Protein AF-A0A846BD07-F1 (afdb_monomer_lite)

Secondary structure (DSSP, 8-state):
----------SS--HHHHHHHHHHHHHHHSSSPPPEE-TTS-HHHHHHHHHHHHT-GGGTTEEE-EE-TTS--PSPEEES-S-----SS--TT--EEEEEEETTSSGGGGGT-SEEEE-HHHHTTSSSHHHHHHHHHHHHHHHHT-GGGTT-EEEEEE----HHHHHHHHHHHHHHHHHHHHTT--S-EEEEEEEE-HHHHGGGGGG---BTTBSS--GGGEEE---B-

Sequence (229 aa):
MSEQQTSAMPKSWTRRQRALEKEIKKGFESSPSRPTNLTQFDHIAITLALRSFVYDTNYQDKEIPVIFMDDSVPPPFPIGCLPPGELVHSIQGLPLVRLGLMSCRHPELDYLVDLYVTQNRQINQEASMADQEELSSQRMVEMLSDPALDNGGIIELYHTGLEPMVVGCYRGIVHLLKKRIALGMSRSLVFCPMFYNPQKDEKNENNKGFSRLSPGAKFESYVGSEAWF

Foldseek 3Di:
DDPPPPQPAPPDDDPQLVVQLVQQVVQVVDVVRDARECVVGWLVSVLRNLVRFQADLVQQQHFHFHAYPVRDTAPTQTGNLDHDDDQPDDLPPFAEFEEEAEPPLPVLCVLVGPYYLDYPVVLVVDPDLNRSLQSLLVSLLVVCVPPSCQLAHEYEYEYSGSVSNSRSNVSNVSVVSSVCVVVVGGSRHKYWYKYFAVVQVVVVVVPPDCDPSGRDDDSSRIDTDDMDD

Structure (mmCIF, N/CA/C/O backbone):
data_AF-A0A846BD07-F1
#
_entry.id   AF-A0A846BD07-F1
#
loop_
_atom_site.group_PDB
_atom_site.id
_atom_site.type_symbol
_atom_site.label_atom_id
_atom_site.label_alt_id
_atom_site.label_comp_id
_atom_site.label_asym_id
_atom_site.label_entity_id
_atom_site.label_seq_id
_atom_site.pdbx_PDB_ins_code
_atom_site.Cartn_x
_atom_site.Cartn_y
_atom_site.Cartn_z
_atom_site.occupancy
_atom_site.B_iso_or_equiv
_atom_site.auth_seq_id
_atom_site.auth_comp_id
_atom_site.auth_asym_id
_atom_site.auth_atom_id
_atom_site.pdbx_PDB_model_num
ATOM 1 N N . MET A 1 1 ? 16.879 25.459 20.501 1.00 35.12 1 MET A N 1
ATOM 2 C CA . MET A 1 1 ? 15.784 24.521 20.183 1.00 35.12 1 MET A CA 1
ATOM 3 C C . MET A 1 1 ? 16.405 23.411 19.362 1.00 35.12 1 MET A C 1
ATOM 5 O O . MET A 1 1 ? 16.894 23.692 18.281 1.00 35.12 1 MET A O 1
ATOM 9 N N . SER A 1 2 ? 16.558 22.223 19.944 1.00 32.16 2 SER A N 1
ATOM 10 C CA . SER A 1 2 ? 17.182 21.085 19.266 1.00 32.16 2 SER A CA 1
ATOM 11 C C . SER A 1 2 ? 16.107 20.416 18.416 1.00 32.16 2 SER A C 1
ATOM 13 O O . SER A 1 2 ? 15.114 19.942 18.964 1.00 32.16 2 SER A O 1
ATOM 15 N N . GLU A 1 3 ? 16.276 20.442 17.095 1.00 37.03 3 GLU A N 1
ATOM 16 C CA . GLU A 1 3 ? 15.503 19.618 16.168 1.00 37.03 3 GLU A CA 1
ATOM 17 C C . GLU A 1 3 ? 15.808 18.153 16.483 1.00 37.03 3 GLU A C 1
ATOM 19 O O . GLU A 1 3 ? 16.818 17.592 16.058 1.00 37.03 3 GLU A O 1
ATOM 24 N N . GLN A 1 4 ? 14.957 17.531 17.295 1.00 33.19 4 GLN A N 1
ATOM 25 C CA . GLN A 1 4 ? 14.896 16.083 17.344 1.00 33.19 4 GLN A CA 1
ATOM 26 C C . GLN A 1 4 ? 14.339 15.633 15.996 1.00 33.19 4 GLN A C 1
ATOM 28 O O . GLN A 1 4 ? 13.137 15.711 15.760 1.00 33.19 4 GLN A O 1
ATOM 33 N N . GLN A 1 5 ? 15.230 15.193 15.104 1.00 37.28 5 GLN A N 1
ATOM 34 C CA . GLN A 1 5 ? 14.868 14.373 13.954 1.00 37.28 5 GLN A CA 1
ATOM 35 C C . GLN A 1 5 ? 14.113 13.149 14.479 1.00 37.28 5 GLN A C 1
ATOM 37 O O . GLN A 1 5 ? 14.709 12.162 14.916 1.00 37.28 5 GLN A O 1
ATOM 42 N N . THR A 1 6 ? 12.786 13.217 14.458 1.00 38.22 6 THR A N 1
ATOM 43 C CA . THR A 1 6 ? 11.896 12.072 14.619 1.00 38.22 6 THR A CA 1
ATOM 44 C C . THR A 1 6 ? 12.007 11.233 13.356 1.00 38.22 6 THR A C 1
ATOM 46 O O . THR A 1 6 ? 11.171 11.267 12.461 1.00 38.22 6 THR A O 1
ATOM 49 N N . SER A 1 7 ? 13.113 10.500 13.254 1.00 40.75 7 SER A N 1
ATOM 50 C CA . SER A 1 7 ? 13.297 9.503 12.215 1.00 40.75 7 SER A CA 1
ATOM 51 C C . SER A 1 7 ? 12.211 8.442 12.389 1.00 40.75 7 SER A C 1
ATOM 53 O O . SER A 1 7 ? 12.260 7.647 13.327 1.00 40.75 7 SER A O 1
ATOM 55 N N . ALA A 1 8 ? 11.221 8.431 11.492 1.00 52.47 8 ALA A N 1
ATOM 56 C CA . ALA A 1 8 ? 10.148 7.433 11.422 1.00 52.47 8 ALA A CA 1
ATOM 57 C C . ALA A 1 8 ? 10.655 6.058 10.927 1.00 52.47 8 ALA A C 1
ATOM 59 O O . ALA A 1 8 ? 9.904 5.261 10.364 1.00 52.47 8 ALA A O 1
ATOM 60 N N . MET A 1 9 ? 11.958 5.805 11.072 1.00 52.69 9 MET A N 1
ATOM 61 C CA . MET A 1 9 ? 12.641 4.628 10.565 1.00 52.69 9 MET A CA 1
ATOM 62 C C . MET A 1 9 ? 12.582 3.506 11.608 1.00 52.69 9 MET A C 1
ATOM 64 O O . MET A 1 9 ? 12.907 3.743 12.777 1.00 52.69 9 MET A O 1
ATOM 68 N N . PRO A 1 10 ? 12.253 2.266 11.203 1.00 57.84 10 PRO A N 1
ATOM 69 C CA . PRO A 1 10 ? 12.251 1.132 12.112 1.00 57.84 10 PRO A CA 1
ATOM 70 C C . PRO A 1 10 ? 13.583 0.978 12.854 1.00 57.84 10 PRO A C 1
ATOM 72 O O . PRO A 1 10 ? 14.659 1.087 12.261 1.00 57.84 10 PRO A O 1
ATOM 75 N N . LYS A 1 11 ? 13.518 0.633 14.149 1.00 59.59 11 LYS A N 1
ATOM 76 C CA . LYS A 1 11 ? 14.697 0.473 15.031 1.00 59.59 11 LYS A CA 1
ATOM 77 C C . LYS A 1 11 ? 15.733 -0.529 14.502 1.00 59.59 11 LYS A C 1
ATOM 79 O O . LYS A 1 11 ? 16.911 -0.431 14.838 1.00 59.59 11 LYS A O 1
ATOM 84 N N . SER A 1 12 ? 15.318 -1.485 13.670 1.00 75.69 12 SER A N 1
ATOM 85 C CA . SER A 1 12 ? 16.227 -2.401 12.980 1.00 75.69 12 SER A CA 1
ATOM 86 C C . SER A 1 12 ? 15.683 -2.802 11.613 1.00 75.69 12 SER A C 1
ATOM 88 O O . SER A 1 12 ? 14.705 -3.541 11.521 1.00 75.69 12 SER A O 1
ATOM 90 N N . TRP A 1 13 ? 16.355 -2.361 10.553 1.00 81.31 13 TRP A N 1
ATOM 91 C CA . TRP A 1 13 ? 16.073 -2.814 9.194 1.00 81.31 13 TRP A CA 1
ATOM 92 C C . TRP A 1 13 ? 16.727 -4.167 8.910 1.00 81.31 13 TRP A C 1
ATOM 94 O O . TRP A 1 13 ? 17.886 -4.402 9.273 1.00 81.31 13 TRP A O 1
ATOM 104 N N . THR A 1 14 ? 16.019 -5.025 8.183 1.00 86.62 14 THR A N 1
ATOM 105 C CA . THR A 1 14 ? 16.583 -6.243 7.597 1.00 86.62 14 THR A CA 1
ATOM 106 C C . THR A 1 14 ? 17.587 -5.896 6.494 1.00 86.62 14 THR A C 1
ATOM 108 O O . THR A 1 14 ? 17.608 -4.790 5.945 1.00 86.62 14 THR A O 1
ATOM 111 N N . ARG A 1 15 ? 18.431 -6.864 6.111 1.00 89.00 15 ARG A N 1
ATOM 112 C CA . ARG A 1 15 ? 19.393 -6.683 5.010 1.00 89.00 15 ARG A CA 1
ATOM 113 C C . ARG A 1 15 ? 18.706 -6.289 3.696 1.00 89.00 15 ARG A C 1
ATOM 115 O O . ARG A 1 15 ? 19.251 -5.462 2.972 1.00 89.00 15 ARG A O 1
ATOM 122 N N . ARG A 1 16 ? 17.531 -6.862 3.404 1.00 88.75 16 ARG A N 1
ATOM 123 C CA . ARG A 1 16 ? 16.762 -6.572 2.183 1.00 88.75 16 ARG A CA 1
ATOM 124 C C . ARG A 1 16 ? 16.175 -5.169 2.191 1.00 88.75 16 ARG A C 1
ATOM 126 O O . ARG A 1 16 ? 16.340 -4.461 1.208 1.00 88.75 16 ARG A O 1
ATOM 133 N N . GLN A 1 17 ? 15.599 -4.739 3.313 1.00 89.50 17 GLN A N 1
ATOM 134 C CA . GLN A 1 17 ? 15.116 -3.365 3.465 1.00 89.50 17 GLN A CA 1
ATOM 135 C C . GLN A 1 17 ? 16.252 -2.366 3.229 1.00 89.50 17 GLN A C 1
ATOM 137 O O . GLN A 1 17 ? 16.107 -1.459 2.421 1.00 89.50 17 GLN A O 1
ATOM 142 N N . ARG A 1 18 ? 17.427 -2.573 3.848 1.00 91.00 18 ARG A N 1
ATOM 143 C CA . ARG A 1 18 ? 18.583 -1.668 3.663 1.00 91.00 18 ARG A CA 1
ATOM 144 C C . ARG A 1 18 ? 19.089 -1.647 2.225 1.00 91.00 18 ARG A C 1
ATOM 146 O O . ARG A 1 18 ? 19.646 -0.646 1.785 1.00 91.00 18 ARG A O 1
ATOM 153 N N . ALA A 1 19 ? 18.978 -2.765 1.513 1.00 92.62 19 ALA A N 1
ATOM 154 C CA . ALA A 1 19 ? 19.348 -2.829 0.107 1.00 92.62 19 ALA A CA 1
ATOM 155 C C . ALA A 1 19 ? 18.372 -2.013 -0.754 1.00 92.62 19 ALA A C 1
ATOM 157 O O . ALA A 1 19 ? 18.836 -1.221 -1.568 1.00 92.62 19 ALA A O 1
ATOM 158 N N . LEU A 1 20 ? 17.062 -2.122 -0.503 1.00 93.31 20 LEU A N 1
ATOM 159 C CA . LEU A 1 20 ? 16.050 -1.317 -1.189 1.00 93.31 20 LEU A CA 1
ATOM 160 C C . LEU A 1 20 ? 16.194 0.180 -0.878 1.00 93.31 20 LEU A C 1
ATOM 162 O O . LEU A 1 20 ? 16.156 0.998 -1.788 1.00 93.31 20 LEU A O 1
ATOM 166 N N . GLU A 1 21 ? 16.455 0.541 0.381 1.00 92.38 21 GLU A N 1
ATOM 167 C CA . GLU A 1 21 ? 16.742 1.928 0.781 1.00 92.38 21 GLU A CA 1
ATOM 168 C C . GLU A 1 21 ? 17.859 2.545 -0.059 1.00 92.38 21 GLU A C 1
ATOM 170 O O . GLU A 1 21 ? 17.750 3.663 -0.556 1.00 92.38 21 GLU A O 1
ATOM 175 N N . LYS A 1 22 ? 18.958 1.795 -0.199 1.00 92.19 22 LYS A N 1
ATOM 176 C CA . LYS A 1 22 ? 20.136 2.225 -0.944 1.00 92.19 22 LYS A CA 1
ATOM 177 C C . LYS A 1 22 ? 19.837 2.330 -2.428 1.00 92.19 22 LYS A C 1
ATOM 179 O O . LYS A 1 22 ? 20.371 3.231 -3.060 1.00 92.19 22 LYS A O 1
ATOM 184 N N . GLU A 1 23 ? 19.027 1.427 -2.972 1.00 92.50 23 GLU A N 1
ATOM 185 C CA . GLU A 1 23 ? 18.632 1.469 -4.379 1.00 92.50 23 GLU A CA 1
ATOM 186 C C . GLU A 1 23 ? 17.802 2.720 -4.680 1.00 92.50 23 GLU A C 1
ATOM 188 O O . GLU A 1 23 ? 18.150 3.478 -5.584 1.00 92.50 23 GLU A O 1
ATOM 193 N N . ILE A 1 24 ? 16.801 3.011 -3.844 1.00 92.81 24 ILE A N 1
ATOM 194 C CA . ILE A 1 24 ? 15.980 4.225 -3.956 1.00 92.81 24 ILE A CA 1
ATOM 195 C C . ILE A 1 24 ? 16.858 5.479 -3.841 1.00 92.81 24 ILE A C 1
ATOM 197 O O . ILE A 1 24 ? 16.785 6.375 -4.682 1.00 92.81 24 ILE A O 1
ATOM 201 N N . LYS A 1 25 ? 17.743 5.539 -2.836 1.00 91.50 25 LYS A N 1
ATOM 202 C CA . LYS A 1 25 ? 18.666 6.671 -2.636 1.00 91.50 25 LYS A CA 1
ATOM 203 C C . LYS A 1 25 ? 19.584 6.895 -3.836 1.00 91.50 25 LYS A C 1
ATOM 205 O O . LYS A 1 25 ? 19.692 8.021 -4.313 1.00 91.50 25 LYS A O 1
ATOM 210 N N . LYS A 1 26 ? 20.175 5.828 -4.377 1.00 89.25 26 LYS A N 1
ATOM 211 C CA . LYS A 1 26 ? 20.998 5.901 -5.592 1.00 89.25 26 LYS A CA 1
ATOM 212 C C . LYS A 1 26 ? 20.209 6.402 -6.799 1.00 89.25 26 LYS A C 1
ATOM 214 O O . LYS A 1 26 ? 20.756 7.174 -7.579 1.00 89.25 26 LYS A O 1
ATOM 219 N N . GLY A 1 27 ? 18.946 5.992 -6.942 1.00 88.38 27 GLY A N 1
ATOM 220 C CA . GLY A 1 27 ? 18.060 6.470 -8.008 1.00 88.38 27 GLY A CA 1
ATOM 221 C C . GLY A 1 27 ? 17.829 7.986 -7.970 1.00 88.38 27 GLY A C 1
ATOM 222 O O . GLY A 1 27 ? 17.707 8.617 -9.023 1.00 88.38 27 GLY A O 1
ATOM 223 N N . PHE A 1 28 ? 17.842 8.590 -6.777 1.00 86.81 28 PHE A N 1
ATOM 224 C CA . PHE A 1 28 ? 17.791 10.047 -6.604 1.00 86.81 28 PHE A CA 1
ATOM 225 C C . PHE A 1 28 ? 19.135 10.743 -6.826 1.00 86.81 28 PHE A C 1
ATOM 227 O O . PHE A 1 28 ? 19.164 11.873 -7.306 1.00 86.81 28 PHE A O 1
ATOM 234 N N . GLU A 1 29 ? 20.241 10.099 -6.457 1.00 86.56 29 GLU A N 1
ATOM 235 C CA . GLU A 1 29 ? 21.592 10.654 -6.610 1.00 86.56 29 GLU A CA 1
ATOM 236 C C . GLU A 1 29 ? 22.106 10.577 -8.061 1.00 86.56 29 GLU A C 1
ATOM 238 O O . GLU A 1 29 ? 23.008 11.323 -8.443 1.00 86.56 29 GLU A O 1
ATOM 243 N N . SER A 1 30 ? 21.541 9.693 -8.888 1.00 85.56 30 SER A N 1
ATOM 244 C CA . SER A 1 30 ? 21.876 9.579 -10.311 1.00 85.56 30 SER A CA 1
ATOM 245 C C . SER A 1 30 ? 21.315 10.732 -11.154 1.00 85.56 30 SER A C 1
ATOM 247 O O . SER A 1 30 ? 20.186 11.171 -10.945 1.00 85.56 30 SER A O 1
ATOM 249 N N . SER A 1 31 ? 22.084 11.170 -12.158 1.00 80.19 31 SER A N 1
ATOM 250 C CA . SER A 1 31 ? 21.645 12.122 -13.187 1.00 80.19 31 SER A CA 1
ATOM 251 C C . SER A 1 31 ? 21.818 11.496 -14.582 1.00 80.19 31 SER A C 1
ATOM 253 O O . SER A 1 31 ? 22.963 11.273 -14.990 1.00 80.19 31 SER A O 1
ATOM 255 N N . PRO A 1 32 ? 20.728 11.173 -15.311 1.00 82.88 32 PRO A N 1
ATOM 256 C CA . PRO A 1 32 ? 19.321 11.347 -14.929 1.00 82.88 32 PRO A CA 1
ATOM 257 C C . PRO A 1 32 ? 18.885 10.390 -13.807 1.00 82.88 32 PRO A C 1
ATOM 259 O O 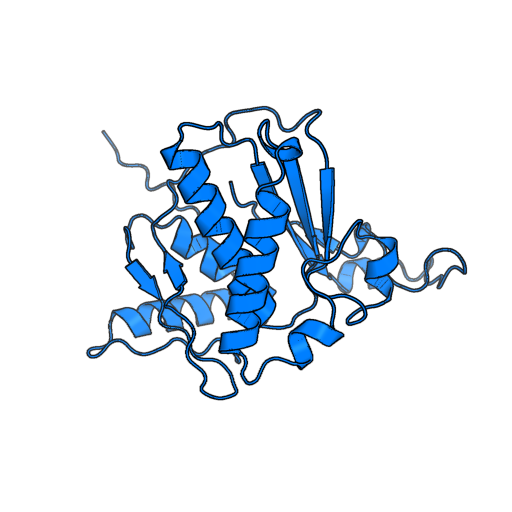. PRO A 1 32 ? 19.535 9.370 -13.569 1.00 82.88 32 PRO A O 1
ATOM 262 N N . SER A 1 33 ? 17.774 10.717 -13.136 1.00 84.56 33 SER A N 1
ATOM 263 C CA . SER A 1 33 ? 17.191 9.843 -12.112 1.00 84.56 33 SER A CA 1
ATOM 264 C C . SER A 1 33 ? 16.828 8.489 -12.716 1.00 84.56 33 SER A C 1
ATOM 266 O O . SER A 1 33 ? 16.241 8.413 -13.799 1.00 84.56 33 SER A O 1
ATOM 268 N N . ARG A 1 34 ? 17.205 7.416 -12.019 1.00 89.50 34 ARG A N 1
ATOM 269 C CA . ARG A 1 34 ? 16.988 6.045 -12.473 1.00 89.50 34 ARG A CA 1
ATOM 270 C C . ARG A 1 34 ? 15.768 5.431 -11.774 1.00 89.50 34 ARG A C 1
ATOM 272 O O . ARG A 1 34 ? 15.685 5.525 -10.549 1.00 89.50 34 ARG A O 1
ATOM 279 N N . PRO A 1 35 ? 14.875 4.742 -12.511 1.00 90.88 35 PRO A N 1
ATOM 280 C CA . PRO A 1 35 ? 13.798 3.964 -11.913 1.00 90.88 35 PRO A CA 1
ATOM 281 C C . PRO A 1 35 ? 14.319 2.908 -10.939 1.00 90.88 35 PRO A C 1
ATOM 283 O O . PRO A 1 35 ? 15.286 2.197 -11.226 1.00 90.88 35 PRO A O 1
ATOM 286 N N . THR A 1 36 ? 13.647 2.791 -9.800 1.00 91.25 36 THR A N 1
ATOM 287 C CA . THR A 1 36 ? 13.884 1.740 -8.815 1.00 91.25 36 THR A CA 1
ATOM 288 C C . THR A 1 36 ? 13.192 0.472 -9.290 1.00 91.25 36 THR A C 1
ATOM 290 O O . THR A 1 36 ? 11.968 0.437 -9.422 1.00 91.25 36 THR A O 1
ATOM 293 N N . ASN A 1 37 ? 13.972 -0.579 -9.528 1.00 90.50 37 ASN A N 1
ATOM 294 C CA . ASN A 1 37 ? 13.430 -1.897 -9.831 1.00 90.50 37 ASN A CA 1
ATOM 295 C C . ASN A 1 37 ? 13.084 -2.616 -8.518 1.00 90.50 37 ASN A C 1
ATOM 297 O O . ASN A 1 37 ? 13.971 -2.938 -7.723 1.00 90.50 37 ASN A O 1
ATOM 301 N N . LEU A 1 38 ? 11.792 -2.851 -8.289 1.00 87.88 38 LEU A N 1
ATOM 302 C CA . LEU A 1 38 ? 11.285 -3.438 -7.048 1.00 87.88 38 LEU A CA 1
ATOM 303 C C . LEU A 1 38 ? 11.257 -4.981 -7.066 1.00 87.88 38 LEU A C 1
ATOM 305 O O . LEU A 1 38 ? 11.192 -5.593 -6.000 1.00 87.88 38 LEU A O 1
ATOM 309 N N . THR A 1 39 ? 11.447 -5.615 -8.227 1.00 85.56 39 THR A N 1
ATOM 310 C CA . THR A 1 39 ? 11.315 -7.075 -8.429 1.00 85.56 39 THR A CA 1
ATOM 311 C C . THR A 1 39 ? 12.260 -7.939 -7.595 1.00 85.56 39 THR A C 1
ATOM 313 O O . THR A 1 39 ? 12.010 -9.122 -7.363 1.00 85.56 39 THR A O 1
ATOM 316 N N . GLN A 1 40 ? 13.373 -7.364 -7.138 1.00 86.62 40 GLN A N 1
ATOM 317 C CA . GLN A 1 40 ? 14.388 -8.067 -6.348 1.00 86.62 40 GLN A CA 1
ATOM 318 C C . GLN A 1 40 ? 14.051 -8.117 -4.852 1.00 86.62 40 GLN A C 1
ATOM 320 O O . GLN A 1 40 ? 14.773 -8.742 -4.066 1.00 86.62 40 GLN A O 1
ATOM 325 N N . PHE A 1 41 ? 12.976 -7.446 -4.442 1.00 91.06 41 PHE A N 1
ATOM 326 C CA . PHE A 1 41 ? 12.602 -7.264 -3.051 1.00 91.06 41 PHE A CA 1
ATOM 327 C C . PHE A 1 41 ? 11.260 -7.932 -2.771 1.00 91.06 41 PHE A C 1
ATOM 329 O O . PHE A 1 41 ? 10.332 -7.895 -3.569 1.00 91.06 41 PHE A O 1
ATOM 336 N N . ASP A 1 42 ? 11.153 -8.568 -1.608 1.00 90.38 42 ASP A N 1
ATOM 337 C CA . ASP A 1 42 ? 9.868 -9.089 -1.160 1.00 90.38 42 ASP A CA 1
ATOM 338 C C . ASP A 1 42 ? 8.925 -7.948 -0.743 1.00 90.38 42 ASP A C 1
ATOM 340 O O . ASP A 1 42 ? 9.343 -6.843 -0.391 1.00 90.38 42 ASP A O 1
ATOM 344 N N . HIS A 1 43 ? 7.625 -8.238 -0.752 1.00 89.25 43 HIS A N 1
ATOM 345 C CA . HIS A 1 43 ? 6.571 -7.284 -0.408 1.00 89.25 43 HIS A CA 1
ATOM 346 C C . HIS A 1 43 ? 6.722 -6.675 0.996 1.00 89.25 43 HIS A C 1
ATOM 348 O O . HIS A 1 43 ? 6.304 -5.536 1.209 1.00 89.25 43 HIS A O 1
ATOM 354 N N . ILE A 1 44 ? 7.350 -7.386 1.941 1.00 91.25 44 ILE A N 1
ATOM 355 C CA . ILE A 1 44 ? 7.635 -6.875 3.289 1.00 91.25 44 ILE A CA 1
ATOM 356 C C . ILE A 1 44 ? 8.671 -5.751 3.203 1.00 91.25 44 ILE A C 1
ATOM 358 O O . ILE A 1 44 ? 8.476 -4.671 3.764 1.00 91.25 44 ILE A O 1
ATOM 362 N N . ALA A 1 45 ? 9.774 -5.990 2.488 1.00 92.44 45 ALA A N 1
ATOM 363 C CA . ALA A 1 45 ? 10.812 -4.994 2.270 1.00 92.44 45 ALA A CA 1
ATOM 364 C C . ALA A 1 45 ? 10.276 -3.773 1.511 1.00 92.44 45 ALA A C 1
ATOM 366 O O . ALA A 1 45 ? 10.547 -2.651 1.938 1.00 92.44 45 ALA A O 1
ATOM 367 N N . ILE A 1 46 ? 9.481 -3.992 0.457 1.00 93.94 46 ILE A N 1
ATOM 368 C CA . ILE A 1 46 ? 8.846 -2.923 -0.327 1.00 93.94 46 ILE A CA 1
ATOM 369 C C . ILE A 1 46 ? 7.960 -2.060 0.569 1.00 93.94 46 ILE A C 1
ATOM 371 O O . ILE A 1 46 ? 8.186 -0.859 0.682 1.00 93.94 46 ILE A O 1
ATOM 375 N N . THR A 1 47 ? 7.005 -2.672 1.270 1.00 94.31 47 THR A N 1
ATOM 376 C CA . THR A 1 47 ? 6.046 -1.961 2.127 1.00 94.31 47 THR A CA 1
ATOM 377 C C . THR A 1 47 ? 6.739 -1.081 3.160 1.00 94.31 47 THR A C 1
ATOM 379 O O . THR A 1 47 ? 6.392 0.087 3.330 1.00 94.31 47 THR A O 1
ATOM 382 N N . LEU A 1 48 ? 7.731 -1.638 3.857 1.00 93.00 48 LEU A N 1
ATOM 383 C CA . LEU A 1 48 ? 8.398 -0.938 4.948 1.00 93.00 48 LEU A CA 1
ATOM 384 C C . LEU A 1 48 ? 9.328 0.165 4.443 1.00 93.00 48 LEU A C 1
ATOM 386 O O . LEU A 1 48 ? 9.365 1.234 5.047 1.00 93.00 48 LEU A O 1
ATOM 390 N N . ALA A 1 49 ? 10.011 -0.048 3.315 1.00 93.94 49 ALA A N 1
ATOM 391 C CA . ALA A 1 49 ? 10.807 1.002 2.693 1.00 93.94 49 ALA A CA 1
ATOM 392 C C . ALA A 1 49 ? 9.921 2.158 2.207 1.00 93.94 49 ALA A C 1
ATOM 394 O O . ALA A 1 49 ? 10.184 3.305 2.565 1.00 93.94 49 ALA A O 1
ATOM 395 N N . LEU A 1 50 ? 8.846 1.866 1.458 1.00 94.94 50 LEU A N 1
ATOM 396 C CA . LEU A 1 50 ? 7.917 2.889 0.965 1.00 94.94 50 LEU A CA 1
ATOM 397 C C . LEU A 1 50 ? 7.342 3.714 2.115 1.00 94.94 50 LEU A C 1
ATOM 399 O O . LEU A 1 50 ? 7.348 4.941 2.041 1.00 94.94 50 LEU A O 1
ATOM 403 N N . ARG A 1 51 ? 6.933 3.059 3.209 1.00 95.00 51 ARG A N 1
ATOM 404 C CA . ARG A 1 51 ? 6.468 3.753 4.414 1.00 95.00 51 ARG A CA 1
ATOM 405 C C . ARG A 1 51 ? 7.500 4.752 4.918 1.00 95.00 51 ARG A C 1
ATOM 407 O O . ARG A 1 51 ? 7.169 5.911 5.139 1.00 95.00 51 ARG A O 1
ATOM 414 N N . SER A 1 52 ? 8.743 4.315 5.110 1.00 93.44 52 SER A N 1
ATOM 415 C CA . SER A 1 52 ? 9.784 5.189 5.646 1.00 93.44 52 SER A CA 1
ATOM 416 C C . SER A 1 52 ? 10.036 6.404 4.755 1.00 93.44 52 SER A C 1
ATOM 418 O O . SER A 1 52 ? 10.131 7.503 5.287 1.00 93.44 52 SER A O 1
ATOM 420 N N . PHE A 1 53 ? 10.053 6.247 3.428 1.00 94.94 53 PHE A N 1
ATOM 421 C CA . PHE A 1 53 ? 10.212 7.389 2.520 1.00 94.94 53 PHE A CA 1
ATOM 422 C C . PHE A 1 53 ? 8.993 8.318 2.496 1.00 94.94 53 PHE A C 1
ATOM 424 O O . PHE A 1 53 ? 9.151 9.529 2.375 1.00 94.94 53 PHE A O 1
ATOM 431 N N . VAL A 1 54 ? 7.775 7.791 2.636 1.00 96.56 54 VAL A N 1
ATOM 432 C CA . VAL A 1 54 ? 6.542 8.598 2.647 1.00 96.56 54 VAL A CA 1
ATOM 433 C C . VAL A 1 54 ? 6.509 9.615 3.786 1.00 96.56 54 VAL A C 1
ATOM 435 O O . VAL A 1 54 ? 6.038 10.734 3.576 1.00 96.56 54 VAL A O 1
ATOM 438 N N . TYR A 1 55 ? 7.040 9.244 4.952 1.00 94.75 55 TYR A N 1
ATOM 439 C CA . TYR A 1 55 ? 7.116 10.105 6.135 1.00 94.75 55 TYR A CA 1
ATOM 440 C C . TYR A 1 55 ? 8.456 10.852 6.280 1.00 94.75 55 TYR A C 1
ATOM 442 O O . TYR A 1 55 ? 8.625 11.615 7.233 1.00 94.75 55 TYR A O 1
ATOM 450 N N . ASP A 1 56 ? 9.422 10.643 5.379 1.00 92.81 56 ASP A N 1
ATOM 451 C CA . ASP A 1 56 ? 10.742 11.280 5.458 1.00 92.81 56 ASP A CA 1
ATOM 452 C C . ASP A 1 56 ? 10.705 12.704 4.883 1.00 92.81 56 ASP A C 1
ATOM 454 O O . ASP A 1 56 ? 10.600 12.921 3.673 1.00 92.81 56 ASP A O 1
ATOM 458 N N . THR A 1 57 ? 10.844 13.697 5.763 1.00 92.00 57 THR A N 1
ATOM 459 C CA . THR A 1 57 ? 10.810 15.121 5.408 1.00 92.00 57 THR A CA 1
ATOM 460 C C . THR A 1 57 ? 11.983 15.563 4.528 1.00 92.00 57 THR A C 1
ATOM 462 O O . THR A 1 57 ? 11.885 16.597 3.871 1.00 92.00 57 THR A O 1
ATOM 465 N N . ASN A 1 58 ? 13.069 14.785 4.433 1.00 92.06 58 ASN A N 1
ATOM 466 C CA . ASN A 1 58 ? 14.178 15.071 3.509 1.00 92.06 58 ASN A CA 1
ATOM 467 C C . ASN A 1 58 ? 13.783 14.891 2.031 1.00 92.06 58 ASN A C 1
ATOM 469 O O . ASN A 1 58 ? 14.485 15.348 1.118 1.00 92.06 58 ASN A O 1
ATOM 473 N N . TYR A 1 59 ? 12.660 14.214 1.785 1.00 92.00 59 TYR A N 1
ATOM 474 C CA . TYR A 1 59 ? 12.115 13.958 0.459 1.00 92.00 59 TYR A CA 1
ATOM 475 C C . TYR A 1 59 ? 10.809 14.712 0.214 1.00 92.00 59 TYR A C 1
ATOM 477 O O . TYR A 1 59 ? 9.969 14.212 -0.527 1.00 92.00 59 TYR A O 1
ATOM 485 N N . GLN A 1 60 ? 10.644 15.891 0.825 1.00 93.44 60 GLN A N 1
ATOM 486 C CA . GLN A 1 60 ? 9.419 16.685 0.742 1.00 93.44 60 GLN A CA 1
ATOM 487 C C . GLN A 1 60 ? 8.867 16.770 -0.689 1.00 93.44 60 GLN A C 1
ATOM 489 O O . GLN A 1 60 ? 9.539 17.292 -1.581 1.00 93.44 60 GLN A O 1
ATOM 494 N N . ASP A 1 61 ? 7.660 16.226 -0.872 1.00 92.88 61 ASP A N 1
ATOM 495 C CA . ASP A 1 61 ? 6.914 16.169 -2.136 1.00 92.88 61 ASP A CA 1
ATOM 496 C C . ASP A 1 61 ? 7.718 15.642 -3.342 1.00 92.88 61 ASP A C 1
ATOM 498 O O . ASP A 1 61 ? 7.492 16.038 -4.486 1.00 92.88 61 ASP A O 1
ATOM 502 N N . LYS A 1 62 ? 8.669 14.732 -3.100 1.00 94.44 62 LYS A N 1
ATOM 503 C CA . LYS A 1 62 ? 9.382 14.008 -4.159 1.00 94.44 62 LYS A CA 1
ATOM 504 C C . LYS A 1 62 ? 8.620 12.755 -4.570 1.00 94.44 62 LYS A C 1
ATOM 506 O O . LYS A 1 62 ? 7.679 12.312 -3.914 1.00 94.44 62 LYS A O 1
ATOM 511 N N . GLU A 1 63 ? 9.088 12.137 -5.646 1.00 95.44 63 GLU A N 1
ATOM 512 C CA . GLU A 1 63 ? 8.510 10.906 -6.164 1.00 95.44 63 GLU A CA 1
ATOM 513 C C . GLU A 1 63 ? 9.601 9.893 -6.520 1.00 95.44 63 GLU A C 1
ATOM 515 O O . GLU A 1 63 ? 10.674 10.264 -6.997 1.00 95.44 63 GLU A O 1
ATOM 520 N N . ILE A 1 64 ? 9.332 8.609 -6.283 1.00 93.94 64 ILE A N 1
ATOM 521 C CA . ILE A 1 64 ? 10.214 7.503 -6.662 1.00 93.94 64 ILE A CA 1
ATOM 522 C C . ILE A 1 64 ? 9.750 6.968 -8.020 1.00 93.94 64 ILE A C 1
ATOM 524 O O . ILE A 1 64 ? 8.658 6.399 -8.090 1.00 93.94 64 ILE A O 1
ATOM 528 N N . PRO A 1 65 ? 10.548 7.078 -9.095 1.00 94.19 65 PRO A N 1
ATOM 529 C CA . PRO A 1 65 ? 10.256 6.343 -10.318 1.00 94.19 65 PRO A CA 1
ATOM 530 C C . PRO A 1 65 ? 10.386 4.842 -10.035 1.00 94.19 65 PRO A C 1
ATOM 532 O O . PRO A 1 65 ? 11.404 4.394 -9.505 1.00 94.19 65 PRO A O 1
ATOM 535 N N . VAL A 1 66 ? 9.361 4.066 -10.372 1.00 93.75 66 VAL A N 1
ATOM 536 C CA . VAL A 1 66 ? 9.313 2.608 -10.187 1.00 93.75 66 VAL A CA 1
ATOM 537 C C . VAL A 1 66 ? 9.275 1.946 -11.559 1.00 93.75 66 VAL A C 1
ATOM 539 O O . VAL A 1 66 ? 8.678 2.486 -12.484 1.00 93.75 66 VAL A O 1
ATOM 542 N N . ILE A 1 67 ? 9.920 0.791 -11.697 1.00 94.62 67 ILE A N 1
ATOM 543 C CA . ILE A 1 67 ? 9.791 -0.075 -12.872 1.00 94.62 67 ILE A CA 1
ATOM 544 C C . ILE A 1 67 ? 9.500 -1.504 -12.415 1.00 94.62 67 ILE A C 1
ATOM 546 O O . ILE A 1 67 ? 10.128 -1.996 -11.469 1.00 94.62 67 ILE A O 1
ATOM 550 N N . PHE A 1 68 ? 8.538 -2.144 -13.075 1.00 95.00 68 PHE A N 1
ATOM 551 C CA . PHE A 1 68 ? 8.135 -3.520 -12.804 1.00 95.00 68 PHE A CA 1
ATOM 552 C C . PHE A 1 68 ? 8.906 -4.536 -13.656 1.00 95.00 68 PHE A C 1
ATOM 554 O O . PHE A 1 68 ? 9.757 -4.185 -14.470 1.00 95.00 68 PHE A O 1
ATOM 561 N N . MET A 1 69 ? 8.640 -5.827 -13.432 1.00 92.69 69 MET A N 1
ATOM 562 C CA . MET A 1 69 ? 9.347 -6.933 -14.095 1.00 92.69 69 MET A CA 1
ATOM 563 C C . MET A 1 69 ? 9.119 -6.994 -15.605 1.00 92.69 69 MET A C 1
ATOM 565 O O . MET A 1 69 ? 9.978 -7.484 -16.329 1.00 92.69 69 MET A O 1
ATOM 569 N N . ASP A 1 70 ? 7.965 -6.523 -16.063 1.00 94.44 70 ASP A N 1
ATOM 570 C CA . ASP A 1 70 ? 7.580 -6.439 -17.471 1.00 94.44 70 ASP A CA 1
ATOM 571 C C . ASP A 1 70 ? 8.024 -5.120 -18.132 1.00 94.44 70 ASP A C 1
ATOM 573 O O . ASP A 1 70 ? 7.507 -4.755 -19.185 1.00 94.44 70 ASP A O 1
ATOM 577 N N . ASP A 1 71 ? 8.949 -4.395 -17.493 1.00 94.81 71 ASP A N 1
ATOM 578 C CA . ASP A 1 71 ? 9.442 -3.069 -17.881 1.00 94.81 71 ASP A CA 1
ATOM 579 C C . ASP A 1 71 ? 8.363 -1.970 -17.931 1.00 94.81 71 ASP A C 1
ATOM 581 O O . ASP A 1 71 ? 8.637 -0.843 -18.356 1.00 94.81 71 ASP A O 1
ATOM 585 N N . SER A 1 72 ? 7.147 -2.252 -17.452 1.00 96.19 72 SER A N 1
ATOM 586 C CA . SER A 1 72 ? 6.103 -1.241 -17.329 1.00 96.19 72 SER A CA 1
ATOM 587 C C . SER A 1 72 ? 6.425 -0.254 -16.203 1.00 96.19 72 SER A C 1
ATOM 589 O O . SER A 1 72 ? 7.006 -0.598 -15.165 1.00 96.19 72 SER A O 1
ATOM 591 N N . VAL A 1 73 ? 6.070 1.011 -16.433 1.00 95.69 73 VAL A N 1
ATOM 592 C CA . VAL A 1 73 ? 6.389 2.137 -15.551 1.00 95.69 73 VAL A CA 1
ATOM 593 C C . VAL A 1 73 ? 5.075 2.784 -15.109 1.00 95.69 73 VAL A C 1
ATOM 595 O O . VAL A 1 73 ? 4.438 3.451 -15.927 1.00 95.69 73 VAL A O 1
ATOM 598 N N . PRO A 1 74 ? 4.643 2.602 -13.847 1.00 96.06 74 PRO A N 1
ATOM 599 C CA . PRO A 1 74 ? 3.496 3.326 -13.311 1.00 96.06 74 PRO A CA 1
ATOM 600 C C . PRO A 1 74 ? 3.858 4.802 -13.071 1.00 96.06 74 PRO A C 1
ATOM 602 O O . PRO A 1 74 ? 5.038 5.178 -13.112 1.00 96.06 74 PRO A O 1
ATOM 605 N N . PRO A 1 75 ? 2.878 5.657 -12.727 1.00 95.56 75 PRO A N 1
ATOM 606 C CA . PRO A 1 75 ? 3.170 6.971 -12.170 1.00 95.56 75 PRO A CA 1
ATOM 607 C C . PRO A 1 75 ? 4.175 6.879 -11.001 1.00 95.56 75 PRO A C 1
ATOM 609 O O . PRO A 1 75 ? 4.082 5.955 -10.185 1.00 95.56 75 PRO A O 1
ATOM 612 N N . PRO A 1 76 ? 5.125 7.819 -10.859 1.00 95.75 76 PRO A N 1
ATOM 613 C CA . PRO A 1 76 ? 6.091 7.808 -9.760 1.00 95.75 76 PRO A CA 1
ATOM 614 C C . PRO A 1 76 ? 5.426 7.727 -8.376 1.00 95.75 76 PRO A C 1
ATOM 616 O O . PRO A 1 76 ? 4.386 8.339 -8.137 1.00 95.75 76 PRO A O 1
ATOM 619 N N . PHE A 1 77 ? 5.975 6.933 -7.455 1.00 97.25 77 PHE A N 1
ATOM 620 C CA . PHE A 1 77 ? 5.394 6.733 -6.123 1.00 97.25 77 PHE A CA 1
ATOM 621 C C . PHE A 1 77 ? 5.644 7.957 -5.223 1.00 97.25 77 PHE A C 1
ATOM 623 O O . PHE A 1 77 ? 6.804 8.340 -5.058 1.00 97.25 77 PHE A O 1
ATOM 630 N N . PRO A 1 78 ? 4.611 8.567 -4.613 1.00 97.00 78 PRO A N 1
ATOM 631 C CA . PRO A 1 78 ? 4.768 9.797 -3.839 1.00 97.00 78 PRO A CA 1
ATOM 632 C C . PRO A 1 78 ? 5.488 9.546 -2.508 1.00 97.00 78 PRO A C 1
ATOM 634 O O . PRO A 1 78 ? 5.129 8.630 -1.769 1.00 97.00 78 PRO A O 1
ATOM 637 N N . ILE A 1 79 ? 6.466 10.389 -2.166 1.00 96.25 79 ILE A N 1
ATOM 638 C CA . ILE A 1 79 ? 7.230 10.316 -0.912 1.00 96.25 79 ILE A CA 1
ATOM 639 C C . ILE A 1 79 ? 7.382 11.686 -0.242 1.00 96.25 79 ILE A C 1
ATOM 641 O O . ILE A 1 79 ? 7.056 12.710 -0.837 1.00 96.25 79 ILE A O 1
ATOM 645 N N . GLY A 1 80 ? 7.799 11.694 1.029 1.00 95.50 80 GLY A N 1
ATOM 646 C CA . GLY A 1 80 ? 7.919 12.904 1.851 1.00 95.50 80 GLY A CA 1
ATOM 647 C C . GLY A 1 80 ? 6.655 13.764 1.860 1.00 95.50 80 GLY A C 1
ATOM 648 O O . GLY A 1 80 ? 6.730 14.989 1.879 1.00 95.50 80 GLY A O 1
ATOM 649 N N . CYS A 1 81 ? 5.492 13.124 1.769 1.00 95.06 81 CYS A N 1
ATOM 650 C CA . CYS A 1 81 ? 4.215 13.789 1.535 1.00 95.06 81 CYS A CA 1
ATOM 651 C C . CYS A 1 81 ? 3.214 13.584 2.675 1.00 95.06 81 CYS A C 1
ATOM 653 O O . CYS A 1 81 ? 2.152 14.211 2.669 1.00 95.06 81 CYS A O 1
ATOM 655 N N . LEU A 1 82 ? 3.544 12.730 3.651 1.00 94.56 82 LEU A N 1
ATOM 656 C CA . LEU A 1 82 ? 2.806 12.617 4.901 1.00 94.56 82 LEU A CA 1
ATOM 657 C C . LEU A 1 82 ? 3.653 13.174 6.053 1.00 94.56 82 LEU A C 1
ATOM 659 O O . LEU A 1 82 ? 4.812 12.789 6.209 1.00 94.56 82 LEU A O 1
ATOM 663 N N . PRO A 1 83 ? 3.099 14.070 6.884 1.00 90.94 83 PRO A N 1
ATOM 664 C CA . PRO A 1 83 ? 3.813 14.597 8.034 1.00 90.94 83 PRO A CA 1
ATOM 665 C C . PRO A 1 83 ? 4.063 13.491 9.071 1.00 90.94 83 PRO A C 1
ATOM 667 O O . PRO A 1 83 ? 3.131 12.737 9.391 1.00 90.94 83 PRO A O 1
ATOM 670 N N . PRO A 1 84 ? 5.258 13.422 9.688 1.00 85.50 84 PRO A N 1
ATOM 671 C CA . PRO A 1 84 ? 5.459 12.567 10.850 1.00 85.50 84 PRO A CA 1
ATOM 672 C C . PRO A 1 84 ? 4.470 12.967 11.953 1.00 85.50 84 PRO A C 1
ATOM 674 O O . PRO A 1 84 ? 3.978 14.100 12.007 1.00 85.50 84 PRO A O 1
ATOM 677 N N . GLY A 1 85 ? 4.109 12.028 12.815 1.00 76.75 85 GLY A N 1
ATOM 678 C CA . GLY A 1 85 ? 3.183 12.311 13.901 1.00 76.75 85 GLY A CA 1
ATOM 679 C C . GLY A 1 85 ? 2.816 11.078 14.699 1.00 76.75 85 GLY A C 1
ATOM 680 O O . GLY A 1 85 ? 3.194 9.958 14.359 1.00 76.75 85 GLY A O 1
ATOM 681 N N . GLU A 1 86 ? 2.061 11.317 15.760 1.00 75.31 86 GLU A N 1
ATOM 682 C CA . GLU A 1 86 ? 1.466 10.283 16.595 1.00 75.31 86 GLU A CA 1
ATOM 683 C C . GLU A 1 86 ? -0.029 10.173 16.290 1.00 75.31 86 GLU A C 1
ATOM 685 O O . GLU A 1 86 ? -0.655 11.103 15.767 1.00 75.31 86 GLU A O 1
ATOM 690 N N . LEU A 1 87 ? -0.607 9.021 16.619 1.00 74.88 87 LEU A N 1
ATOM 691 C CA . LEU A 1 87 ? -2.052 8.850 16.604 1.00 74.88 87 LEU A CA 1
ATOM 692 C C . LEU A 1 87 ? -2.663 9.819 17.617 1.00 74.88 87 LEU A C 1
ATOM 694 O O . LEU A 1 87 ? -2.358 9.771 18.805 1.00 74.88 87 LEU A O 1
ATOM 698 N N . VAL A 1 88 ? -3.524 10.716 17.136 1.00 64.81 88 VAL A N 1
ATOM 699 C CA . VAL A 1 88 ? -4.088 11.792 17.969 1.00 64.81 88 VAL A CA 1
ATOM 700 C C . VAL A 1 88 ? -5.166 11.251 18.919 1.00 64.81 88 VAL A C 1
ATOM 702 O O . VAL A 1 88 ? -5.484 11.883 19.920 1.00 64.81 88 VAL A O 1
ATOM 705 N N . HIS A 1 89 ? -5.760 10.097 18.603 1.00 69.00 89 HIS A N 1
ATOM 706 C CA . HIS A 1 89 ? -6.900 9.533 19.326 1.00 69.00 89 HIS A CA 1
ATOM 707 C C . HIS A 1 89 ? -6.620 8.094 19.753 1.00 69.00 89 HIS A C 1
ATOM 709 O O . HIS A 1 89 ? -5.883 7.363 19.089 1.00 69.00 89 HIS A O 1
ATOM 715 N N . SER A 1 90 ? -7.258 7.680 20.851 1.00 74.94 90 SER A N 1
ATOM 716 C CA . SER A 1 90 ? -7.318 6.266 21.209 1.00 74.94 90 SER A CA 1
ATOM 717 C C . SER A 1 90 ? -7.990 5.496 20.076 1.00 74.94 90 SER A C 1
ATOM 719 O O . SER A 1 90 ? -9.087 5.844 19.649 1.00 74.94 90 SER A O 1
ATOM 721 N N . ILE A 1 91 ? -7.340 4.430 19.617 1.00 81.25 91 ILE A N 1
ATOM 722 C CA . ILE A 1 91 ? -7.895 3.497 18.628 1.00 81.25 91 ILE A CA 1
ATOM 723 C C . ILE A 1 91 ? -9.024 2.624 19.209 1.00 81.25 91 ILE A C 1
ATOM 725 O O . ILE A 1 91 ? -9.633 1.825 18.501 1.00 81.25 91 ILE A O 1
ATOM 729 N N . GLN A 1 92 ? -9.298 2.743 20.511 1.00 83.38 92 GLN A N 1
ATOM 730 C CA . GLN A 1 92 ? -10.304 1.948 21.200 1.00 83.38 92 GLN A CA 1
ATOM 731 C C . GLN A 1 92 ? -11.715 2.288 20.703 1.00 83.38 92 GLN A C 1
ATOM 733 O O . GLN A 1 92 ? -12.150 3.433 20.774 1.00 83.38 92 GLN A O 1
ATOM 738 N N . GLY A 1 93 ? -12.442 1.269 20.242 1.00 85.81 93 GLY A N 1
ATOM 739 C CA . GLY A 1 93 ? -13.817 1.411 19.756 1.00 85.81 93 GLY A CA 1
ATOM 740 C C . GLY A 1 93 ? -13.942 1.823 18.288 1.00 85.81 93 GLY A C 1
ATOM 741 O O . GLY A 1 93 ? -15.065 1.900 17.794 1.00 85.81 93 GLY A O 1
ATOM 742 N N . LEU A 1 94 ? -12.828 2.045 17.579 1.00 90.94 94 LEU A N 1
ATOM 743 C CA . LEU A 1 94 ? -12.858 2.215 16.128 1.00 90.94 94 LEU A CA 1
ATOM 744 C C . LEU A 1 94 ? -13.253 0.900 15.436 1.00 90.94 94 LEU A C 1
ATOM 746 O O . LEU A 1 94 ? -12.878 -0.176 15.917 1.00 90.94 94 LEU A O 1
ATOM 750 N N . PRO A 1 95 ? -13.985 0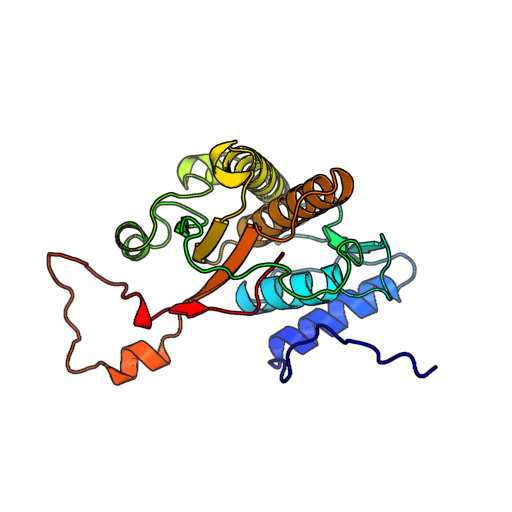.962 14.308 1.00 93.25 95 PRO A N 1
ATOM 751 C CA . PRO A 1 95 ? -14.294 -0.230 13.532 1.00 93.25 95 PRO A CA 1
ATOM 752 C C . PRO A 1 95 ? -13.001 -0.869 13.016 1.00 93.25 95 PRO A C 1
ATOM 754 O O . PRO A 1 95 ? -12.091 -0.171 12.565 1.00 93.25 95 PRO A O 1
ATOM 757 N N . LEU A 1 96 ? -12.932 -2.197 13.084 1.00 94.69 96 LEU A N 1
ATOM 758 C CA . LEU A 1 96 ? -11.844 -2.992 12.523 1.00 94.69 96 LEU A CA 1
ATOM 759 C C . LEU A 1 96 ? -12.329 -3.651 11.235 1.00 94.69 96 LEU A C 1
ATOM 761 O O . LEU A 1 96 ? -13.340 -4.349 11.258 1.00 94.69 96 LEU A O 1
ATOM 765 N N . VAL A 1 97 ? -11.584 -3.458 10.150 1.00 96.12 97 VAL A N 1
ATOM 766 C CA . VAL A 1 97 ? -11.802 -4.132 8.867 1.00 96.12 97 VAL A CA 1
ATOM 767 C C . VAL A 1 97 ? -10.517 -4.842 8.461 1.00 96.12 97 VAL A C 1
ATOM 769 O O . VAL A 1 97 ? -9.430 -4.262 8.490 1.00 96.12 97 VAL A O 1
ATOM 772 N N . ARG A 1 98 ? -10.635 -6.106 8.069 1.00 96.50 98 ARG A N 1
ATOM 773 C CA . ARG A 1 98 ? -9.531 -6.931 7.585 1.00 96.50 98 ARG A CA 1
ATOM 774 C C . ARG A 1 98 ? -9.619 -7.060 6.080 1.00 96.50 98 ARG A C 1
ATOM 776 O O . ARG A 1 98 ? -10.586 -7.599 5.549 1.00 96.50 98 ARG A O 1
ATOM 783 N N . LEU A 1 99 ? -8.594 -6.583 5.393 1.00 96.50 99 LEU A N 1
ATOM 784 C CA . LEU A 1 99 ? -8.528 -6.591 3.941 1.00 96.50 99 LEU A CA 1
ATOM 785 C C . LEU A 1 99 ? -7.424 -7.528 3.472 1.00 96.50 99 LEU A C 1
ATOM 787 O O . LEU A 1 99 ? -6.278 -7.394 3.889 1.00 96.50 99 LEU A O 1
ATOM 791 N N . GLY A 1 100 ? -7.742 -8.439 2.560 1.00 95.31 100 GLY A N 1
ATOM 792 C CA . GLY A 1 100 ? -6.739 -9.115 1.746 1.00 95.31 100 GLY A CA 1
ATOM 793 C C . GLY A 1 100 ? -6.440 -8.301 0.489 1.00 95.31 100 GLY A C 1
ATOM 794 O O . GLY A 1 100 ? -7.329 -7.657 -0.062 1.00 95.31 100 GLY A O 1
ATOM 795 N N . LEU A 1 101 ? -5.207 -8.343 -0.022 1.00 94.31 101 LEU A N 1
ATOM 796 C CA . LEU A 1 101 ? -4.905 -7.652 -1.285 1.00 94.31 101 LEU A CA 1
ATOM 797 C C . LEU A 1 101 ? -5.648 -8.290 -2.467 1.00 94.31 101 LEU A C 1
ATOM 799 O O . LEU A 1 101 ? -6.362 -7.604 -3.190 1.00 94.31 101 LEU A O 1
ATOM 803 N N . MET A 1 102 ? -5.524 -9.611 -2.630 1.00 94.31 102 MET A N 1
ATOM 804 C CA . MET A 1 102 ? -6.065 -10.327 -3.785 1.00 94.31 102 MET A CA 1
ATOM 805 C C . MET A 1 102 ? -6.782 -11.615 -3.413 1.00 94.31 102 MET A C 1
ATOM 807 O O . MET A 1 102 ? -6.189 -12.468 -2.750 1.00 94.31 102 MET A O 1
ATOM 811 N N . SER A 1 103 ? -8.001 -11.784 -3.927 1.00 92.62 103 SER A N 1
ATOM 812 C CA . SER A 1 103 ? -8.790 -13.001 -3.718 1.00 92.62 103 SER A CA 1
ATOM 813 C C . SER A 1 103 ? -8.102 -14.241 -4.297 1.00 92.62 103 SER A C 1
ATOM 815 O O . SER A 1 103 ? -7.401 -14.146 -5.298 1.00 92.62 103 SER A O 1
ATOM 817 N N . CYS A 1 104 ? -8.332 -15.426 -3.728 1.00 85.94 104 CYS A N 1
ATOM 818 C CA . CYS A 1 104 ? -7.902 -16.722 -4.285 1.00 85.94 104 CYS A CA 1
ATOM 819 C C . CYS A 1 104 ? -6.387 -16.912 -4.537 1.00 85.94 104 CYS A C 1
ATOM 821 O O . CYS A 1 104 ? -6.004 -17.942 -5.087 1.00 85.94 104 CYS A O 1
ATOM 823 N N . ARG A 1 105 ? -5.515 -15.961 -4.166 1.00 84.00 105 ARG A N 1
ATOM 824 C CA . ARG A 1 105 ? -4.053 -16.145 -4.251 1.00 84.00 105 ARG A CA 1
ATOM 825 C C . ARG A 1 105 ? -3.539 -17.027 -3.115 1.00 84.00 105 ARG A C 1
ATOM 827 O O . ARG A 1 105 ? -2.661 -17.848 -3.338 1.00 84.00 105 ARG A O 1
ATOM 834 N N . HIS A 1 106 ? -4.130 -16.835 -1.939 1.00 85.25 106 HIS A N 1
ATOM 835 C CA . HIS A 1 106 ? -3.904 -17.582 -0.705 1.00 85.25 106 HIS A CA 1
ATOM 836 C C . HIS A 1 106 ? -5.284 -17.909 -0.127 1.00 85.25 106 HIS A C 1
ATOM 838 O O . HIS A 1 106 ? -5.819 -17.097 0.627 1.00 85.25 106 HIS A O 1
ATOM 844 N N . PRO A 1 107 ? -5.926 -19.018 -0.544 1.00 83.12 107 PRO A N 1
ATOM 845 C CA . PRO A 1 107 ? -7.279 -19.383 -0.104 1.00 83.12 107 PRO A CA 1
ATOM 846 C C . PRO A 1 107 ? -7.427 -19.464 1.419 1.00 83.12 107 PRO A C 1
ATOM 848 O O . PRO A 1 107 ? -8.511 -19.307 1.968 1.00 83.12 107 PRO A O 1
ATOM 851 N N . GLU A 1 108 ? -6.328 -19.693 2.127 1.00 81.44 108 GLU A N 1
ATOM 852 C CA . GLU A 1 108 ? -6.283 -19.675 3.576 1.00 81.44 108 GLU A CA 1
ATOM 853 C C . GLU A 1 108 ? -6.635 -18.303 4.181 1.00 81.44 108 GLU A C 1
ATOM 855 O O . GLU A 1 108 ? -7.205 -18.253 5.271 1.00 81.44 108 GLU A O 1
ATOM 860 N N . LEU A 1 109 ? -6.377 -17.199 3.468 1.00 86.81 109 LEU A N 1
ATOM 861 C CA . LEU A 1 109 ? -6.768 -15.853 3.895 1.00 86.81 109 LEU A CA 1
ATOM 862 C C . LEU A 1 109 ? -8.275 -15.615 3.812 1.00 86.81 109 LEU A C 1
ATOM 864 O O . LEU A 1 109 ? -8.763 -14.758 4.545 1.00 86.81 109 LEU A O 1
ATOM 868 N N . ASP A 1 110 ? -9.017 -16.382 3.002 1.00 87.81 110 ASP A N 1
ATOM 869 C CA . ASP A 1 110 ? -10.471 -16.222 2.834 1.00 87.81 110 ASP A CA 1
ATOM 870 C C . ASP A 1 110 ? -11.232 -16.385 4.166 1.00 87.81 110 ASP A C 1
ATOM 872 O O . ASP A 1 110 ? -12.361 -15.923 4.301 1.00 87.81 110 ASP A O 1
ATOM 876 N N . TYR A 1 111 ? -10.606 -17.022 5.161 1.00 86.50 111 TYR A N 1
ATOM 877 C CA . TYR A 1 111 ? -11.150 -17.215 6.508 1.00 86.50 111 TYR A CA 1
ATOM 878 C C . TYR A 1 111 ? -10.750 -16.121 7.508 1.00 86.50 111 TYR A C 1
ATOM 880 O O . TYR A 1 111 ? -11.294 -16.081 8.611 1.00 86.50 111 TYR A O 1
ATOM 888 N N . LEU A 1 112 ? -9.768 -15.283 7.166 1.00 88.69 112 LEU A N 1
ATOM 889 C CA . LEU A 1 112 ? -9.210 -14.257 8.052 1.00 88.69 112 LEU A CA 1
ATOM 890 C C . LEU A 1 112 ? -9.625 -12.840 7.659 1.00 88.69 112 LEU A C 1
ATOM 892 O O . LEU A 1 112 ? -9.657 -11.962 8.521 1.00 88.69 112 LEU A O 1
ATOM 896 N N . VAL A 1 113 ? -9.891 -12.606 6.374 1.00 94.31 113 VAL A N 1
ATOM 897 C CA . VAL A 1 113 ? -10.207 -11.277 5.844 1.00 94.31 113 VAL A CA 1
ATOM 898 C C . VAL A 1 113 ? -11.707 -11.107 5.647 1.00 94.31 113 VAL A C 1
ATOM 900 O O . VAL A 1 113 ? -12.411 -12.051 5.301 1.00 94.31 113 VAL A O 1
ATOM 903 N N . ASP A 1 114 ? -12.192 -9.885 5.840 1.00 95.31 114 ASP A N 1
ATOM 904 C CA . ASP A 1 114 ? -13.592 -9.536 5.605 1.00 95.31 114 ASP A CA 1
ATOM 905 C C . ASP A 1 114 ? -13.847 -9.326 4.107 1.00 95.31 114 ASP A C 1
ATOM 907 O O . ASP A 1 114 ? -14.901 -9.685 3.582 1.00 95.31 114 ASP A O 1
ATOM 911 N N . LEU A 1 115 ? -12.875 -8.723 3.413 1.00 95.31 115 LEU A N 1
ATOM 912 C CA . LEU A 1 115 ? -12.968 -8.332 2.009 1.00 95.31 115 LEU A CA 1
ATOM 913 C C . LEU A 1 115 ? -11.603 -8.424 1.319 1.00 95.31 115 LEU A C 1
ATOM 915 O O . LEU A 1 115 ? -10.551 -8.429 1.960 1.00 95.31 115 LEU A O 1
ATOM 919 N N . TYR A 1 116 ? -11.628 -8.422 -0.011 1.00 96.19 116 TYR A N 1
ATOM 920 C CA . TYR A 1 116 ? -10.437 -8.276 -0.842 1.00 96.19 116 TYR A CA 1
ATOM 921 C C . TYR A 1 116 ? -10.444 -6.944 -1.583 1.00 96.19 116 TYR A C 1
ATOM 923 O O . TYR A 1 116 ? -11.491 -6.532 -2.080 1.00 96.19 116 TYR A O 1
ATOM 931 N N . VAL A 1 117 ? -9.271 -6.315 -1.715 1.00 96.38 117 VAL A N 1
ATOM 932 C CA . VAL A 1 117 ? -9.108 -5.070 -2.487 1.00 96.38 117 VAL A CA 1
ATOM 933 C C . VAL A 1 117 ? -9.400 -5.306 -3.964 1.00 96.38 117 VAL A C 1
ATOM 935 O O . VAL A 1 117 ? -10.039 -4.492 -4.627 1.00 96.38 117 VAL A O 1
ATOM 938 N N . THR A 1 118 ? -8.938 -6.427 -4.517 1.00 95.25 118 THR A N 1
ATOM 939 C CA . THR A 1 118 ? -9.192 -6.770 -5.921 1.00 95.25 118 THR A CA 1
ATOM 940 C C . THR A 1 118 ? -9.392 -8.268 -6.094 1.00 95.25 118 THR A C 1
ATOM 942 O O . THR A 1 118 ? -8.790 -9.095 -5.401 1.00 95.25 118 THR A O 1
ATOM 945 N N . GLN A 1 119 ? -10.248 -8.645 -7.042 1.00 94.06 119 GLN A N 1
ATOM 946 C CA . GLN A 1 119 ? -10.412 -10.044 -7.412 1.00 94.06 119 GLN A CA 1
ATOM 947 C C . GLN A 1 119 ? -9.261 -10.493 -8.316 1.00 94.06 119 GLN A C 1
ATOM 949 O O . GLN A 1 119 ? -8.891 -9.784 -9.251 1.00 94.06 119 GLN A O 1
ATOM 954 N N . ASN A 1 120 ? -8.768 -11.720 -8.132 1.00 93.00 120 ASN A N 1
ATOM 955 C CA . ASN A 1 120 ? -7.702 -12.268 -8.983 1.00 93.00 120 ASN A CA 1
ATOM 956 C C . ASN A 1 120 ? -8.063 -12.272 -10.475 1.00 93.00 120 ASN A C 1
ATOM 958 O O . ASN A 1 120 ? -7.204 -12.067 -11.325 1.00 93.00 120 ASN A O 1
ATOM 962 N N . ARG A 1 121 ? -9.339 -12.459 -10.827 1.00 94.62 121 ARG A N 1
ATOM 963 C CA . ARG A 1 121 ? -9.763 -12.366 -12.229 1.00 94.62 121 ARG A CA 1
ATOM 964 C C . ARG A 1 121 ? -9.565 -10.960 -12.802 1.00 94.62 121 ARG A C 1
ATOM 966 O O . ARG A 1 121 ? -9.196 -10.862 -13.960 1.00 94.62 121 ARG A O 1
ATOM 973 N N . GLN A 1 122 ? -9.832 -9.912 -12.027 1.00 93.75 122 GLN A N 1
ATOM 974 C CA . GLN A 1 122 ? -9.744 -8.530 -12.505 1.00 93.75 122 GLN A CA 1
ATOM 975 C C . GLN A 1 122 ? -8.286 -8.126 -12.719 1.00 93.75 122 GLN A C 1
ATOM 977 O O . GLN A 1 122 ? -7.947 -7.657 -13.794 1.00 93.75 122 GLN A O 1
ATOM 982 N N . ILE A 1 123 ? -7.404 -8.405 -11.750 1.00 93.62 123 ILE A N 1
ATOM 983 C CA . ILE A 1 123 ? -5.989 -8.024 -11.873 1.00 93.62 123 ILE A CA 1
ATOM 984 C C . ILE A 1 123 ? -5.313 -8.700 -13.077 1.00 93.62 123 ILE A C 1
ATOM 986 O O . ILE A 1 123 ? -4.489 -8.100 -13.750 1.00 93.62 123 ILE A O 1
ATOM 990 N N . ASN A 1 124 ? -5.677 -9.953 -13.377 1.00 92.69 124 ASN A N 1
ATOM 991 C CA . ASN A 1 124 ? -5.072 -10.713 -14.474 1.00 92.69 124 ASN A CA 1
ATOM 992 C C . ASN A 1 124 ? -5.641 -10.338 -15.855 1.00 92.69 124 ASN A C 1
ATOM 994 O O . ASN A 1 124 ? -5.215 -10.912 -16.853 1.00 92.69 124 ASN A O 1
ATOM 998 N N . GLN A 1 125 ? -6.631 -9.441 -15.922 1.00 94.88 125 GLN A N 1
ATOM 999 C CA . GLN A 1 125 ? -7.151 -8.899 -17.182 1.00 94.88 125 GLN A CA 1
ATOM 1000 C C . GLN A 1 125 ? -6.380 -7.665 -17.656 1.00 94.88 125 GLN A C 1
ATOM 1002 O O . GLN A 1 125 ? -6.497 -7.304 -18.825 1.00 94.88 125 GLN A O 1
ATOM 1007 N N . GLU A 1 126 ? -5.601 -7.045 -16.772 1.00 96.62 126 GLU A N 1
ATOM 1008 C CA . GLU A 1 126 ? -4.807 -5.864 -17.089 1.00 96.62 126 GLU A CA 1
ATOM 1009 C C . GLU A 1 126 ? -3.606 -6.209 -17.978 1.00 96.62 126 GLU A C 1
ATOM 1011 O O . GLU A 1 126 ? -3.017 -7.289 -17.868 1.00 96.62 126 GLU A O 1
ATOM 1016 N N . ALA A 1 127 ? -3.251 -5.286 -18.876 1.00 94.38 127 ALA A N 1
ATOM 1017 C CA . ALA A 1 127 ? -2.258 -5.531 -19.919 1.00 94.38 127 ALA A CA 1
ATOM 1018 C C . ALA A 1 127 ? -0.813 -5.521 -19.393 1.00 94.38 127 ALA A C 1
ATOM 1020 O O . ALA A 1 127 ? 0.040 -6.207 -19.958 1.00 94.38 127 ALA A O 1
ATOM 1021 N N . SER A 1 128 ? -0.547 -4.769 -18.322 1.00 97.19 128 SER A N 1
ATOM 1022 C CA . SER A 1 128 ? 0.777 -4.629 -17.709 1.00 97.19 128 SER A CA 1
ATOM 1023 C C . SER A 1 128 ? 0.724 -4.591 -16.179 1.00 97.19 128 SER A C 1
ATOM 1025 O O . SER A 1 128 ? -0.327 -4.383 -15.574 1.00 97.19 128 SER A O 1
ATOM 1027 N N . MET A 1 129 ? 1.871 -4.765 -15.522 1.00 96.94 129 MET A N 1
ATOM 1028 C CA . MET A 1 129 ? 1.996 -4.613 -14.069 1.00 96.94 129 MET A CA 1
ATOM 1029 C C . MET A 1 129 ? 1.741 -3.167 -13.616 1.00 96.94 129 MET A C 1
ATOM 1031 O O . MET A 1 129 ? 1.217 -2.966 -12.522 1.00 96.94 129 MET A O 1
ATOM 1035 N N . ALA A 1 130 ? 2.049 -2.167 -14.445 1.00 97.50 130 ALA A N 1
ATOM 1036 C CA . ALA A 1 130 ? 1.672 -0.777 -14.196 1.00 97.50 130 ALA A CA 1
ATOM 1037 C C . ALA A 1 130 ? 0.145 -0.593 -14.183 1.00 97.50 130 ALA A C 1
ATOM 1039 O O . ALA A 1 130 ? -0.375 0.042 -13.270 1.00 97.50 130 ALA A O 1
ATOM 1040 N N . ASP A 1 131 ? -0.578 -1.227 -15.109 1.00 98.12 131 ASP A N 1
ATOM 1041 C CA . ASP A 1 131 ? -2.049 -1.194 -15.125 1.00 98.12 131 ASP A CA 1
ATOM 1042 C C . ASP A 1 131 ? -2.638 -1.919 -13.896 1.00 98.12 131 ASP A C 1
ATOM 1044 O O . ASP A 1 131 ? -3.594 -1.455 -13.272 1.00 98.12 131 ASP A O 1
ATOM 1048 N N . GLN A 1 132 ? -2.021 -3.031 -13.471 1.00 97.50 132 GLN A N 1
ATOM 1049 C CA . GLN A 1 132 ? -2.388 -3.732 -12.232 1.00 97.50 132 GLN A CA 1
ATOM 1050 C C . GLN A 1 132 ? -2.188 -2.860 -10.984 1.00 97.50 132 GLN A C 1
ATOM 1052 O O . GLN A 1 132 ? -2.996 -2.897 -10.049 1.00 97.50 132 GLN A O 1
ATOM 1057 N N . GLU A 1 133 ? -1.096 -2.098 -10.944 1.00 97.50 133 GLU A N 1
ATOM 1058 C CA . GLU A 1 133 ? -0.790 -1.143 -9.880 1.00 97.50 133 GLU A CA 1
ATOM 1059 C C . GLU A 1 133 ? -1.835 -0.030 -9.827 1.00 97.50 133 GLU A C 1
ATOM 1061 O O . GLU A 1 133 ? -2.397 0.228 -8.757 1.00 97.50 133 GLU A O 1
ATOM 1066 N N . GLU A 1 134 ? -2.164 0.554 -10.979 1.00 97.94 134 GLU A N 1
ATOM 1067 C CA . GLU A 1 134 ? -3.175 1.598 -11.090 1.00 97.94 134 GLU A CA 1
ATOM 1068 C C . GLU A 1 134 ? -4.550 1.092 -10.637 1.00 97.94 134 GLU A C 1
ATOM 1070 O O . GLU A 1 134 ? -5.169 1.708 -9.763 1.00 97.94 134 GLU A O 1
ATOM 1075 N N . LEU A 1 135 ? -4.995 -0.068 -11.136 1.00 98.06 135 LEU A N 1
ATOM 1076 C CA . LEU A 1 135 ? -6.253 -0.690 -10.717 1.00 98.06 135 LEU A CA 1
ATOM 1077 C C . LEU A 1 135 ? -6.287 -0.907 -9.198 1.00 98.06 135 LEU A C 1
ATOM 1079 O O . LEU A 1 135 ? -7.280 -0.593 -8.540 1.00 98.06 135 LEU A O 1
ATOM 1083 N N . SER A 1 136 ? -5.197 -1.415 -8.622 1.00 97.50 136 SER A N 1
ATOM 1084 C CA . SER A 1 136 ? -5.101 -1.654 -7.176 1.00 97.50 136 SER A CA 1
ATOM 1085 C C . SER A 1 136 ? -5.184 -0.355 -6.374 1.00 97.50 136 SER A C 1
ATOM 1087 O O . SER A 1 136 ? -5.812 -0.315 -5.315 1.00 97.50 136 SER A O 1
ATOM 1089 N N . SER A 1 137 ? -4.580 0.721 -6.885 1.00 98.06 137 SER A N 1
ATOM 1090 C CA . SER A 1 137 ? -4.655 2.046 -6.276 1.00 98.06 137 SER A CA 1
ATOM 1091 C C . SER A 1 137 ? -6.072 2.606 -6.301 1.00 98.06 137 SER A C 1
ATOM 1093 O O . SER A 1 137 ? -6.585 3.022 -5.260 1.00 98.06 137 SER A O 1
ATOM 1095 N N . GLN A 1 138 ? -6.733 2.541 -7.458 1.00 98.00 138 GLN A N 1
ATOM 1096 C CA . GLN A 1 138 ? -8.111 2.995 -7.633 1.00 98.00 138 GLN A CA 1
ATOM 1097 C C . GLN A 1 138 ? -9.062 2.240 -6.699 1.00 98.00 138 GLN A C 1
ATOM 1099 O O . GLN A 1 138 ? -9.803 2.868 -5.944 1.00 98.00 138 GLN A O 1
ATOM 1104 N N . ARG A 1 139 ? -8.976 0.903 -6.655 1.00 97.62 139 ARG A N 1
ATOM 1105 C CA . ARG A 1 139 ? -9.805 0.070 -5.768 1.00 97.62 139 ARG A CA 1
ATOM 1106 C C . ARG A 1 139 ? -9.593 0.385 -4.296 1.00 97.62 139 ARG A C 1
ATOM 1108 O O . ARG A 1 139 ? -10.561 0.458 -3.542 1.00 97.62 139 ARG A O 1
ATOM 1115 N N . MET A 1 140 ? -8.347 0.612 -3.888 1.00 97.19 140 MET A N 1
ATOM 1116 C CA . MET A 1 140 ? -8.047 0.990 -2.512 1.00 97.19 140 MET A CA 1
ATOM 1117 C C . MET A 1 140 ? -8.670 2.348 -2.153 1.00 97.19 140 MET A C 1
ATOM 1119 O O . MET A 1 140 ? -9.285 2.484 -1.099 1.00 97.19 140 MET A O 1
ATOM 1123 N N . VAL A 1 141 ? -8.571 3.349 -3.034 1.00 97.06 141 VAL A N 1
ATOM 1124 C CA . VAL A 1 141 ? -9.206 4.660 -2.816 1.00 97.06 141 VAL A CA 1
ATOM 1125 C C . VAL A 1 141 ? -10.729 4.544 -2.782 1.00 97.06 141 VAL A C 1
ATOM 1127 O O . VAL A 1 141 ? -11.351 5.142 -1.905 1.00 97.06 141 VAL A O 1
ATOM 1130 N N . GLU A 1 142 ? -11.329 3.779 -3.696 1.00 96.19 142 GLU A N 1
ATOM 1131 C CA . GLU A 1 142 ? -12.775 3.534 -3.740 1.00 96.19 142 GLU A CA 1
ATOM 1132 C C . GLU A 1 142 ? -13.277 2.925 -2.427 1.00 96.19 142 GLU A C 1
ATOM 1134 O O . GLU A 1 142 ? -14.184 3.478 -1.808 1.00 96.19 142 GLU A O 1
ATOM 1139 N N . MET A 1 143 ? -12.655 1.834 -1.967 1.00 94.69 143 MET A N 1
ATOM 1140 C CA . MET A 1 143 ? -13.060 1.143 -0.737 1.00 94.69 143 MET A CA 1
ATOM 1141 C C . MET A 1 143 ? -12.924 2.023 0.504 1.00 94.69 143 MET A C 1
ATOM 1143 O O . MET A 1 143 ? -13.767 1.980 1.394 1.00 94.69 143 MET A O 1
ATOM 1147 N N . LEU A 1 144 ? -11.856 2.814 0.583 1.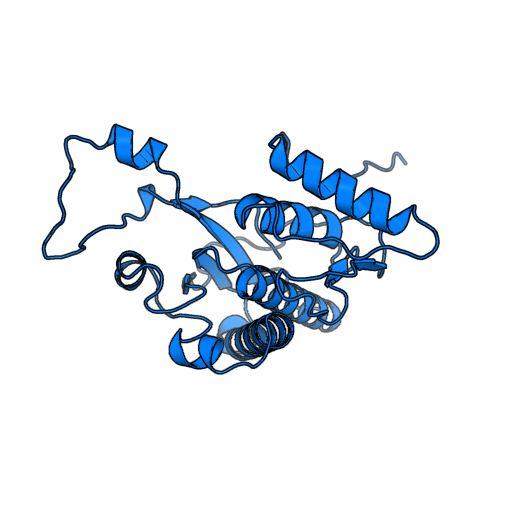00 92.69 144 LEU A N 1
ATOM 1148 C CA . LEU A 1 144 ? -11.563 3.608 1.772 1.00 92.69 144 LEU A CA 1
ATOM 1149 C C . LEU A 1 144 ? -12.217 4.996 1.773 1.00 92.69 144 LEU A C 1
ATOM 1151 O O . LEU A 1 144 ? -12.120 5.716 2.766 1.00 92.69 144 LEU A O 1
ATOM 1155 N N . SER A 1 145 ? -12.868 5.378 0.673 1.00 92.12 145 SER A N 1
ATOM 1156 C CA . SER A 1 145 ? -13.693 6.588 0.597 1.00 92.12 145 SER A CA 1
ATOM 1157 C C . SER A 1 145 ? -15.117 6.364 1.122 1.00 92.12 145 SER A C 1
ATOM 1159 O O . SER A 1 145 ? -15.952 7.259 0.995 1.00 92.12 145 SER A O 1
ATOM 1161 N N . ASP A 1 146 ? -15.408 5.187 1.688 1.00 92.44 146 ASP A N 1
ATOM 1162 C CA . ASP A 1 146 ? -16.695 4.892 2.313 1.00 92.44 146 ASP A CA 1
ATOM 1163 C C . ASP A 1 146 ? -16.945 5.828 3.521 1.00 92.44 146 ASP A C 1
ATOM 1165 O O . ASP A 1 146 ? -16.096 5.900 4.419 1.00 92.44 146 ASP A O 1
ATOM 1169 N N . PRO A 1 147 ? -18.104 6.517 3.593 1.00 92.12 147 PRO A N 1
ATOM 1170 C CA . PRO A 1 147 ? -18.454 7.395 4.714 1.00 92.12 147 PRO A CA 1
ATOM 1171 C C . PRO A 1 147 ? -18.414 6.721 6.094 1.00 92.12 147 PRO A C 1
ATOM 1173 O O . PRO A 1 147 ? -18.247 7.394 7.113 1.00 92.12 147 PRO A O 1
ATOM 1176 N N . ALA A 1 148 ? -18.526 5.390 6.166 1.00 90.94 148 ALA A N 1
ATOM 1177 C CA . ALA A 1 148 ? -18.366 4.638 7.408 1.00 90.94 148 ALA A CA 1
ATOM 1178 C C . ALA A 1 148 ? -16.977 4.829 8.054 1.00 90.94 148 ALA A C 1
ATOM 1180 O O . ALA A 1 148 ? -16.837 4.637 9.263 1.00 90.94 148 ALA A O 1
ATOM 1181 N N . LEU A 1 149 ? -15.967 5.241 7.277 1.00 92.19 149 LEU A N 1
ATOM 1182 C CA . LEU A 1 149 ? -14.596 5.496 7.728 1.00 92.19 149 LEU A CA 1
ATOM 1183 C C . LEU A 1 149 ? -14.297 6.985 7.980 1.00 92.19 149 LEU A C 1
ATOM 1185 O O . LEU A 1 149 ? -13.155 7.347 8.291 1.00 92.19 149 LEU A O 1
ATOM 1189 N N . ASP A 1 150 ? -15.286 7.881 7.891 1.00 90.81 150 ASP A N 1
ATOM 1190 C CA . ASP A 1 150 ? -15.078 9.319 8.127 1.00 90.81 150 ASP A CA 1
ATOM 1191 C C . ASP A 1 150 ? -14.552 9.590 9.541 1.00 90.81 150 ASP A C 1
ATOM 1193 O O . ASP A 1 150 ? -13.590 10.342 9.718 1.00 90.81 150 ASP A O 1
ATOM 1197 N N . ASN A 1 151 ? -15.086 8.876 10.534 1.00 90.25 151 ASN A N 1
ATOM 1198 C CA . ASN A 1 151 ? -14.665 8.974 11.934 1.00 90.25 151 ASN A CA 1
ATOM 1199 C C . ASN A 1 151 ? -13.380 8.189 12.257 1.00 90.25 151 ASN A C 1
ATOM 1201 O O . ASN A 1 151 ? -12.911 8.223 13.396 1.00 90.25 151 ASN A O 1
ATOM 1205 N N . GLY A 1 152 ? -12.784 7.524 11.266 1.00 92.56 152 GLY A N 1
ATOM 1206 C CA . GLY A 1 152 ? -11.619 6.662 11.431 1.00 92.56 152 GLY A CA 1
ATOM 1207 C C . GLY A 1 152 ? -11.961 5.177 11.443 1.00 92.56 152 GLY A C 1
ATOM 1208 O O . GLY A 1 152 ? -13.113 4.772 11.308 1.00 92.56 152 GLY A O 1
ATOM 1209 N N . GLY A 1 153 ? -10.928 4.358 11.592 1.00 94.38 153 GLY A N 1
ATOM 1210 C CA . GLY A 1 153 ? -11.016 2.908 11.501 1.00 94.38 153 GLY A CA 1
ATOM 1211 C C . GLY A 1 153 ? -9.636 2.270 11.567 1.00 94.38 153 GLY A C 1
ATOM 1212 O O . GLY A 1 153 ? -8.628 2.917 11.286 1.00 94.38 153 GLY A O 1
ATOM 1213 N N . ILE A 1 154 ? -9.593 0.997 11.938 1.00 95.75 154 ILE A N 1
ATOM 1214 C CA . ILE A 1 154 ? -8.384 0.179 11.883 1.00 95.75 154 ILE A CA 1
ATOM 1215 C C . ILE A 1 154 ? -8.528 -0.754 10.688 1.00 95.75 154 ILE A C 1
ATOM 1217 O O . ILE A 1 154 ? -9.476 -1.530 10.608 1.00 95.75 154 ILE A O 1
ATOM 1221 N N . ILE A 1 155 ? -7.579 -0.680 9.766 1.00 97.00 155 ILE A N 1
ATOM 1222 C CA . ILE A 1 155 ? -7.514 -1.524 8.582 1.00 97.00 155 ILE A CA 1
ATOM 1223 C C . ILE A 1 155 ? -6.319 -2.460 8.735 1.00 97.00 155 ILE A C 1
ATOM 1225 O O . ILE A 1 155 ? -5.170 -2.036 8.609 1.00 97.00 155 ILE A O 1
ATOM 1229 N N . GLU A 1 156 ? -6.570 -3.737 9.003 1.00 97.06 156 GLU A N 1
ATOM 1230 C CA . GLU A 1 156 ? -5.532 -4.768 8.920 1.00 97.06 156 GLU A CA 1
ATOM 1231 C C . GLU A 1 156 ? -5.399 -5.221 7.464 1.00 97.06 156 GLU A C 1
ATOM 1233 O O . GLU A 1 156 ? -6.339 -5.771 6.893 1.00 97.06 156 GLU A O 1
ATOM 1238 N N . LEU A 1 157 ? -4.235 -4.993 6.853 1.00 96.25 157 LEU A N 1
ATOM 1239 C CA . LEU A 1 157 ? -3.996 -5.279 5.441 1.00 96.25 157 LEU A CA 1
ATOM 1240 C C . LEU A 1 157 ? -3.127 -6.531 5.284 1.00 96.25 157 LEU A C 1
ATOM 1242 O O . LEU A 1 157 ? -1.914 -6.475 5.481 1.00 96.25 157 LEU A O 1
ATOM 1246 N N . TYR A 1 158 ? -3.738 -7.653 4.917 1.00 94.12 158 TYR A N 1
ATOM 1247 C CA . TYR A 1 158 ? -3.097 -8.954 4.741 1.00 94.12 158 TYR A CA 1
ATOM 1248 C C . TYR A 1 158 ? -2.468 -9.074 3.354 1.00 94.12 158 TYR A C 1
ATOM 1250 O O . TYR A 1 158 ? -3.132 -9.011 2.314 1.00 94.12 158 TYR A O 1
ATOM 1258 N N . HIS A 1 159 ? -1.151 -9.259 3.351 1.00 88.31 159 HIS A N 1
ATOM 1259 C CA . HIS A 1 159 ? -0.339 -9.279 2.141 1.00 88.31 159 HIS A CA 1
ATOM 1260 C C . HIS A 1 159 ? -0.335 -10.632 1.441 1.00 88.31 159 HIS A C 1
ATOM 1262 O O . HIS A 1 159 ? -0.160 -11.671 2.071 1.00 88.31 159 HIS A O 1
ATOM 1268 N N . THR A 1 160 ? -0.436 -10.603 0.109 1.00 75.94 160 THR A N 1
ATOM 1269 C CA . THR A 1 160 ? -0.432 -11.814 -0.730 1.00 75.94 160 THR A CA 1
ATOM 1270 C C . THR A 1 160 ? 0.753 -11.892 -1.706 1.00 75.94 160 THR A C 1
ATOM 1272 O O . THR A 1 160 ? 0.938 -12.894 -2.399 1.00 75.94 160 THR A O 1
ATOM 1275 N N . GLY A 1 161 ? 1.627 -10.878 -1.709 1.00 80.62 161 GLY A N 1
ATOM 1276 C CA . GLY A 1 161 ? 2.927 -10.902 -2.388 1.00 80.62 161 GLY A CA 1
ATOM 1277 C C . GLY A 1 161 ? 2.915 -10.604 -3.890 1.00 80.62 161 GLY A C 1
ATOM 1278 O O . GLY A 1 161 ? 3.913 -10.882 -4.549 1.00 80.62 161 GLY A O 1
ATOM 1279 N N . LEU A 1 162 ? 1.822 -10.071 -4.450 1.00 90.75 162 LEU A N 1
ATOM 1280 C CA . LEU A 1 162 ? 1.840 -9.505 -5.803 1.00 90.75 162 LEU A CA 1
ATOM 1281 C C . LEU A 1 162 ? 2.355 -8.061 -5.746 1.00 90.75 162 LEU A C 1
ATOM 1283 O O . LEU A 1 162 ? 1.683 -7.183 -5.216 1.00 90.75 162 LEU A O 1
ATOM 1287 N N . GLU A 1 163 ? 3.550 -7.834 -6.281 1.00 93.38 163 GLU A N 1
ATOM 1288 C CA . GLU A 1 163 ? 4.261 -6.550 -6.243 1.00 93.38 163 GLU A CA 1
ATOM 1289 C C . GLU A 1 163 ? 3.433 -5.331 -6.706 1.00 93.38 163 GLU A C 1
ATOM 1291 O O . GLU A 1 163 ? 3.307 -4.399 -5.908 1.00 93.38 163 GLU A O 1
ATOM 1296 N N . PRO A 1 164 ? 2.807 -5.312 -7.903 1.00 95.62 164 PRO A N 1
ATOM 1297 C CA . PRO A 1 164 ? 2.053 -4.144 -8.360 1.00 95.62 164 PRO A CA 1
ATOM 1298 C C . PRO A 1 164 ? 0.856 -3.847 -7.458 1.00 95.62 164 PRO A C 1
ATOM 1300 O O . PRO A 1 164 ? 0.555 -2.688 -7.191 1.00 95.62 164 PRO A O 1
ATOM 1303 N N . MET A 1 165 ? 0.235 -4.876 -6.873 1.00 95.31 165 MET A N 1
ATOM 1304 C CA . MET A 1 165 ? -0.837 -4.666 -5.902 1.00 95.31 165 MET A CA 1
ATOM 1305 C C . MET A 1 165 ? -0.350 -4.027 -4.611 1.00 95.31 165 MET A C 1
ATOM 1307 O O . MET A 1 165 ? -1.034 -3.168 -4.063 1.00 95.31 165 MET A O 1
ATOM 1311 N N . VAL A 1 166 ? 0.823 -4.432 -4.119 1.00 95.31 166 VAL A N 1
ATOM 1312 C CA . VAL A 1 166 ? 1.425 -3.838 -2.920 1.00 95.31 166 VAL A CA 1
ATOM 1313 C C . VAL A 1 166 ? 1.672 -2.353 -3.158 1.00 95.31 166 VAL A C 1
ATOM 1315 O O . VAL A 1 166 ? 1.206 -1.527 -2.376 1.00 95.31 166 VAL A O 1
ATOM 1318 N N . VAL A 1 167 ? 2.345 -2.010 -4.258 1.00 96.69 167 VAL A N 1
ATOM 1319 C CA . VAL A 1 167 ? 2.649 -0.615 -4.604 1.00 96.69 167 VAL A CA 1
ATOM 1320 C C . VAL A 1 167 ? 1.359 0.192 -4.785 1.00 96.69 167 VAL A C 1
ATOM 1322 O O . VAL A 1 167 ? 1.198 1.228 -4.139 1.00 96.69 167 VAL A O 1
ATOM 1325 N N . GLY A 1 168 ? 0.403 -0.326 -5.560 1.00 97.38 168 GLY A N 1
ATOM 1326 C CA . GLY A 1 168 ? -0.855 0.354 -5.866 1.00 97.38 168 GLY A CA 1
ATOM 1327 C C . GLY A 1 168 ? -1.709 0.607 -4.632 1.00 97.38 168 GLY A C 1
ATOM 1328 O O . GLY A 1 168 ? -2.163 1.729 -4.398 1.00 97.38 168 GLY A O 1
ATOM 1329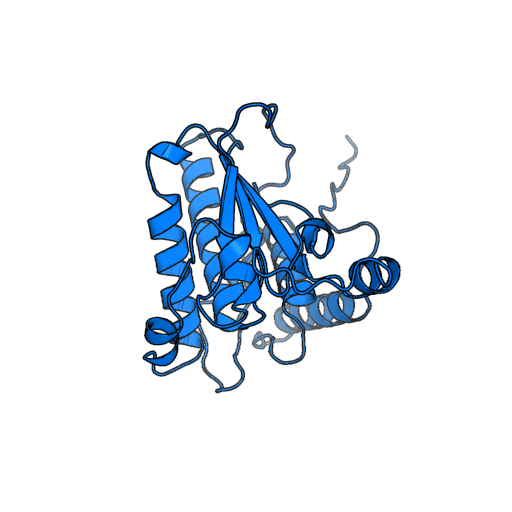 N N . CYS A 1 169 ? -1.855 -0.401 -3.771 1.00 97.38 169 CYS A N 1
ATOM 1330 C CA . CYS A 1 169 ? -2.593 -0.265 -2.519 1.00 97.38 169 CYS A CA 1
ATOM 1331 C C . CYS A 1 169 ? -1.976 0.807 -1.614 1.00 97.38 169 CYS A C 1
ATOM 1333 O O . CYS A 1 169 ? -2.696 1.671 -1.113 1.00 97.38 169 CYS A O 1
ATOM 1335 N N . TYR A 1 170 ? -0.649 0.818 -1.437 1.00 97.62 170 TYR A N 1
ATOM 1336 C CA . TYR A 1 170 ? -0.013 1.859 -0.624 1.00 97.62 170 TYR A CA 1
ATOM 1337 C C . TYR A 1 170 ? -0.068 3.239 -1.269 1.00 97.62 170 TYR A C 1
ATOM 1339 O O . TYR A 1 170 ? -0.224 4.219 -0.545 1.00 97.62 170 TYR A O 1
ATOM 1347 N N . ARG A 1 171 ? -0.045 3.345 -2.602 1.00 97.94 171 ARG A N 1
ATOM 1348 C CA . ARG A 1 171 ? -0.319 4.618 -3.279 1.00 97.94 171 ARG A CA 1
ATOM 1349 C C . ARG A 1 171 ? -1.722 5.121 -2.952 1.00 97.94 171 ARG A C 1
ATOM 1351 O O . ARG A 1 171 ? -1.881 6.296 -2.629 1.00 97.94 171 ARG A O 1
ATOM 1358 N N . GLY A 1 172 ? -2.719 4.237 -2.991 1.00 97.94 172 GLY A N 1
ATOM 1359 C CA . GLY A 1 172 ? -4.101 4.577 -2.649 1.00 97.94 172 GLY A CA 1
ATOM 1360 C C . GLY A 1 172 ? -4.238 5.041 -1.195 1.00 97.94 172 GLY A C 1
ATOM 1361 O O . GLY A 1 172 ? -4.868 6.064 -0.927 1.00 97.94 172 GLY A O 1
ATOM 1362 N N . ILE A 1 173 ? -3.561 4.354 -0.267 1.00 97.69 173 ILE A N 1
ATOM 1363 C CA . ILE A 1 173 ? -3.479 4.750 1.149 1.00 97.69 173 ILE A CA 1
ATOM 1364 C C . ILE A 1 173 ? -2.861 6.145 1.290 1.00 97.69 173 ILE A C 1
ATOM 1366 O O . ILE A 1 173 ? -3.441 7.006 1.950 1.00 97.69 173 ILE A O 1
ATOM 1370 N N . VAL A 1 174 ? -1.718 6.405 0.647 1.00 97.69 174 VAL A N 1
ATOM 1371 C CA . VAL A 1 174 ? -1.062 7.722 0.690 1.00 97.69 174 VAL A CA 1
ATOM 1372 C C . VAL A 1 174 ? -1.977 8.807 0.131 1.00 97.69 174 VAL A C 1
ATOM 1374 O O . VAL A 1 174 ? -2.138 9.853 0.759 1.00 97.69 174 VAL A O 1
ATOM 1377 N N . HIS A 1 175 ? -2.613 8.558 -1.015 1.00 97.12 175 HIS A N 1
ATOM 1378 C CA . HIS A 1 175 ? -3.554 9.494 -1.627 1.00 97.12 175 HIS A CA 1
ATOM 1379 C C . HIS A 1 175 ? -4.689 9.864 -0.664 1.00 97.12 175 HIS A C 1
ATOM 1381 O O . HIS A 1 175 ? -4.966 11.047 -0.446 1.00 97.12 175 HIS A O 1
ATOM 1387 N N . LEU A 1 176 ? -5.311 8.861 -0.041 1.00 96.50 176 LEU A N 1
ATOM 1388 C CA . LEU A 1 176 ? -6.390 9.071 0.913 1.00 96.50 176 LEU A CA 1
ATOM 1389 C C . LEU A 1 176 ? -5.927 9.836 2.154 1.00 96.50 176 LEU A C 1
ATOM 1391 O O . LEU A 1 176 ? -6.585 10.793 2.557 1.00 96.50 176 LEU A O 1
ATOM 1395 N N . LEU A 1 177 ? -4.803 9.441 2.758 1.00 95.62 177 LEU A N 1
ATOM 1396 C CA . LEU A 1 177 ? -4.275 10.102 3.951 1.00 95.62 177 LEU A CA 1
ATOM 1397 C C . LEU A 1 177 ? -3.941 11.571 3.661 1.00 95.62 177 LEU A C 1
ATOM 1399 O O . LEU A 1 177 ? -4.355 12.446 4.423 1.00 95.62 177 LEU A O 1
ATOM 1403 N N . LYS A 1 178 ? -3.312 11.874 2.515 1.00 95.38 178 LYS A N 1
ATOM 1404 C CA . LYS A 1 178 ? -3.084 13.260 2.065 1.00 95.38 178 LYS A CA 1
ATOM 1405 C C . LYS A 1 178 ? -4.394 14.037 1.952 1.00 95.38 178 LYS A C 1
ATOM 1407 O O . LYS A 1 178 ? -4.487 15.156 2.456 1.00 95.38 178 LYS A O 1
ATOM 1412 N N . LYS A 1 179 ? -5.414 13.447 1.321 1.00 95.19 179 LYS A N 1
ATOM 1413 C CA . LYS A 1 179 ? -6.737 14.068 1.162 1.00 95.19 179 LYS A CA 1
ATOM 1414 C C . LYS A 1 179 ? -7.389 14.361 2.516 1.00 95.19 179 LYS A C 1
ATOM 1416 O O . LYS A 1 179 ? -7.867 15.470 2.730 1.00 95.19 179 LYS A O 1
ATOM 1421 N N . ARG A 1 180 ? -7.372 13.402 3.445 1.00 94.12 180 ARG A N 1
ATOM 1422 C CA . ARG A 1 180 ? -7.933 13.560 4.799 1.00 94.12 180 ARG A CA 1
ATOM 1423 C C . ARG A 1 180 ? -7.220 14.660 5.587 1.00 94.12 180 ARG A C 1
ATOM 1425 O O . ARG A 1 180 ? -7.884 15.488 6.207 1.00 94.12 180 ARG A O 1
ATOM 1432 N N . ILE A 1 181 ? -5.889 14.718 5.509 1.00 92.94 181 ILE A N 1
ATOM 1433 C CA . ILE A 1 181 ? -5.083 15.772 6.146 1.00 92.94 181 ILE A CA 1
ATOM 1434 C C . ILE A 1 181 ? -5.430 17.148 5.570 1.00 92.94 181 ILE A C 1
ATOM 1436 O O . ILE A 1 181 ? -5.641 18.089 6.332 1.00 92.94 181 ILE A O 1
ATOM 1440 N N . ALA A 1 182 ? -5.546 17.268 4.245 1.00 94.19 182 ALA A N 1
ATOM 1441 C CA . ALA A 1 182 ? -5.916 18.525 3.591 1.00 94.19 182 ALA A CA 1
ATOM 1442 C C . ALA A 1 182 ? -7.320 19.019 3.991 1.00 94.19 182 ALA A C 1
ATOM 1444 O O . ALA A 1 182 ? -7.562 20.222 4.026 1.00 94.19 182 ALA A O 1
ATOM 1445 N N . LEU A 1 183 ? -8.228 18.099 4.332 1.00 94.50 183 LEU A N 1
ATOM 1446 C CA . LEU A 1 183 ? -9.568 18.397 4.846 1.00 94.50 183 LEU A CA 1
ATOM 1447 C C . LEU A 1 183 ? -9.603 18.668 6.362 1.00 94.50 183 LEU A C 1
ATOM 1449 O O . LEU A 1 183 ? -10.675 18.913 6.909 1.00 94.50 183 LEU A O 1
ATOM 1453 N N . GLY A 1 184 ? -8.461 18.615 7.055 1.00 91.88 184 GLY A N 1
ATOM 1454 C CA . GLY A 1 184 ? -8.388 18.817 8.505 1.00 91.88 184 GLY A CA 1
ATOM 1455 C C . GLY A 1 184 ? -9.004 17.678 9.324 1.00 91.88 184 GLY A C 1
ATOM 1456 O O . GLY A 1 184 ? -9.359 17.882 10.484 1.00 91.88 184 GLY A O 1
ATOM 1457 N N . MET A 1 185 ? -9.151 16.486 8.738 1.00 91.06 185 MET A N 1
ATOM 1458 C CA . MET A 1 185 ? -9.682 15.318 9.443 1.00 91.06 185 MET A CA 1
ATOM 1459 C C . MET A 1 185 ? -8.670 14.790 10.467 1.00 91.06 185 MET A C 1
ATOM 1461 O O . MET A 1 185 ? -7.455 14.921 10.302 1.00 91.06 185 MET A O 1
ATOM 1465 N N . SER A 1 186 ? -9.167 14.151 11.528 1.00 87.50 186 SER A N 1
ATOM 1466 C CA . SER A 1 186 ? -8.306 13.530 12.535 1.00 87.50 186 SER A CA 1
ATOM 1467 C C . SER A 1 186 ? -7.539 12.328 11.960 1.00 87.50 186 SER A C 1
ATOM 1469 O O . SER A 1 186 ? -8.030 11.607 11.084 1.00 87.50 186 SER A O 1
ATOM 1471 N N . ARG A 1 187 ? -6.323 12.089 12.478 1.00 89.38 187 ARG A N 1
ATOM 1472 C CA . ARG A 1 187 ? -5.506 10.894 12.182 1.00 89.38 187 ARG A CA 1
ATOM 1473 C C . ARG A 1 187 ? -6.048 9.669 12.923 1.00 89.38 187 ARG A C 1
ATOM 1475 O O . ARG A 1 187 ? -5.435 9.165 13.861 1.00 89.38 187 ARG A O 1
ATOM 1482 N N . SER A 1 188 ? -7.262 9.281 12.558 1.00 91.12 188 SER A N 1
ATOM 1483 C CA . SER A 1 188 ? -8.044 8.201 13.163 1.00 91.12 188 SER A CA 1
ATOM 1484 C C . SER A 1 188 ? -8.202 6.994 12.236 1.00 91.12 188 SER A C 1
ATOM 1486 O O . SER A 1 188 ? -8.706 5.961 12.663 1.00 91.12 188 SER A O 1
ATOM 1488 N N . LEU A 1 189 ? -7.777 7.106 10.975 1.00 94.00 189 LEU A N 1
ATOM 1489 C CA . LEU A 1 189 ? -7.745 5.999 10.026 1.00 94.00 189 LEU A CA 1
ATOM 1490 C C . LEU A 1 189 ? -6.337 5.401 10.005 1.00 94.00 189 LEU A C 1
ATOM 1492 O O . LEU A 1 189 ? -5.382 6.086 9.647 1.00 94.00 189 LEU A O 1
ATOM 1496 N N . VAL A 1 190 ? -6.222 4.142 10.420 1.00 94.75 190 VAL A N 1
ATOM 1497 C CA . VAL A 1 190 ? -4.948 3.474 10.695 1.00 94.75 190 VAL A CA 1
ATOM 1498 C C . VAL A 1 190 ? -4.832 2.220 9.846 1.00 94.75 190 VAL A C 1
ATOM 1500 O O . VAL A 1 190 ? -5.684 1.342 9.927 1.00 94.75 190 VAL A O 1
ATOM 1503 N N . PHE A 1 191 ? -3.755 2.100 9.076 1.00 96.19 191 PHE A N 1
ATOM 1504 C CA . PHE A 1 191 ? -3.466 0.915 8.269 1.00 96.19 191 PHE A CA 1
ATOM 1505 C C . PHE A 1 191 ? -2.337 0.112 8.893 1.00 96.19 191 PHE A C 1
ATOM 1507 O O . PHE A 1 191 ? -1.214 0.603 8.999 1.00 96.19 191 PHE A O 1
ATOM 1514 N N . CYS A 1 192 ? -2.614 -1.135 9.248 1.00 95.56 192 CYS 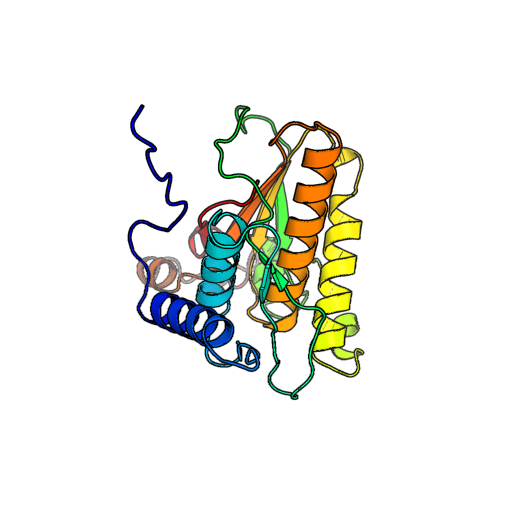A N 1
ATOM 1515 C CA . CYS A 1 192 ? -1.676 -2.076 9.840 1.00 95.56 192 CYS A CA 1
ATOM 1516 C C . CYS A 1 192 ? -1.333 -3.162 8.810 1.00 95.56 192 CYS A C 1
ATOM 1518 O O . CYS A 1 192 ? -2.154 -4.050 8.575 1.00 95.56 192 CYS A O 1
ATOM 1520 N N . PRO A 1 193 ? -0.147 -3.129 8.175 1.00 95.56 193 PRO A N 1
ATOM 1521 C CA . PRO A 1 193 ? 0.283 -4.215 7.301 1.00 95.56 193 PRO A CA 1
ATOM 1522 C C . PRO A 1 193 ? 0.455 -5.508 8.104 1.00 95.56 193 PRO A C 1
ATOM 1524 O O . PRO A 1 193 ? 1.132 -5.500 9.132 1.00 95.56 193 PRO A O 1
ATOM 1527 N N . MET A 1 194 ? -0.124 -6.605 7.623 1.00 94.25 194 MET A N 1
ATOM 1528 C CA . MET A 1 194 ? -0.073 -7.931 8.239 1.00 94.25 194 MET A CA 1
ATOM 1529 C C . MET A 1 194 ? 0.716 -8.887 7.339 1.00 94.25 194 MET A C 1
ATOM 1531 O O . MET A 1 194 ? 0.321 -9.161 6.201 1.00 94.25 194 MET A O 1
ATOM 1535 N N . PHE A 1 195 ? 1.832 -9.410 7.854 1.00 90.56 195 PHE A N 1
ATOM 1536 C CA . PHE A 1 195 ? 2.740 -10.291 7.112 1.00 90.56 195 PHE A CA 1
ATOM 1537 C C . PHE A 1 195 ? 2.784 -11.696 7.700 1.00 90.56 195 PHE A C 1
ATOM 1539 O O . PHE A 1 195 ? 2.842 -11.855 8.918 1.00 90.56 195 PHE A O 1
ATOM 1546 N N . TYR A 1 196 ? 2.824 -12.707 6.835 1.00 86.12 196 TYR A N 1
ATOM 1547 C CA . TYR A 1 196 ? 2.963 -14.101 7.245 1.00 86.12 196 TYR A CA 1
ATOM 1548 C C . TYR A 1 196 ? 4.341 -14.374 7.873 1.00 86.12 196 TYR A C 1
ATOM 1550 O O . TYR A 1 196 ? 5.376 -13.967 7.339 1.00 86.12 196 TYR A O 1
ATOM 1558 N N . ASN A 1 197 ? 4.361 -15.081 9.004 1.00 81.50 197 ASN A N 1
ATOM 1559 C CA . ASN A 1 197 ? 5.557 -15.454 9.749 1.00 81.50 197 ASN A CA 1
ATOM 1560 C C . ASN A 1 197 ? 5.601 -16.977 10.001 1.00 81.50 197 ASN A C 1
ATOM 1562 O O . ASN A 1 197 ? 5.058 -17.451 11.005 1.00 81.50 197 ASN A O 1
ATOM 1566 N N . PRO A 1 198 ? 6.327 -17.743 9.165 1.00 68.94 198 PRO A N 1
ATOM 1567 C CA . PRO A 1 198 ? 6.346 -19.206 9.242 1.00 68.94 198 PRO A CA 1
ATOM 1568 C C . PRO A 1 198 ? 6.938 -19.747 10.554 1.00 68.94 198 PRO A C 1
ATOM 1570 O O . PRO A 1 198 ? 6.534 -20.805 11.024 1.00 68.94 198 PRO A O 1
ATOM 1573 N N . GLN A 1 199 ? 7.848 -19.014 11.209 1.00 64.38 199 GLN A N 1
ATOM 1574 C CA . GLN A 1 199 ? 8.471 -19.473 12.460 1.00 64.38 199 GLN A CA 1
ATOM 1575 C C . GLN A 1 199 ? 7.486 -19.543 13.633 1.00 64.38 199 GLN A C 1
ATOM 1577 O O . GLN A 1 199 ? 7.717 -20.279 14.595 1.00 64.38 199 GLN A O 1
ATOM 1582 N N . LYS A 1 200 ? 6.408 -18.749 13.600 1.00 62.34 200 LYS A N 1
ATOM 1583 C CA . LYS A 1 200 ? 5.344 -18.837 14.607 1.00 62.34 200 LYS A CA 1
ATOM 1584 C C . LYS A 1 200 ? 4.460 -20.061 14.382 1.00 62.34 200 LYS A C 1
ATOM 1586 O O . LYS A 1 200 ? 4.031 -20.668 15.361 1.00 62.34 200 LYS A O 1
ATOM 1591 N N . ASP A 1 201 ? 4.260 -20.460 13.131 1.00 60.00 201 ASP A N 1
ATOM 1592 C CA . ASP A 1 201 ? 3.518 -21.675 12.796 1.00 60.00 201 ASP A CA 1
ATOM 1593 C C . ASP A 1 201 ? 4.291 -22.945 13.145 1.00 60.00 201 ASP A C 1
ATOM 1595 O O . ASP A 1 201 ? 3.728 -23.865 13.737 1.00 60.00 201 ASP A O 1
ATOM 1599 N N . GLU A 1 202 ? 5.601 -22.966 12.897 1.00 56.69 202 GLU A N 1
ATOM 1600 C CA . GLU A 1 202 ? 6.485 -24.082 13.261 1.00 56.69 202 GLU A CA 1
ATOM 1601 C C . GLU A 1 202 ? 6.668 -24.263 14.772 1.00 56.69 202 GLU A C 1
ATOM 1603 O O . GLU A 1 202 ? 7.098 -25.315 15.216 1.00 56.69 202 GLU A O 1
ATOM 1608 N N . LYS A 1 203 ? 6.350 -23.282 15.619 1.00 57.19 203 LYS A N 1
ATOM 1609 C CA . LYS A 1 203 ? 6.338 -23.507 17.080 1.00 57.19 203 LYS A CA 1
ATOM 1610 C C . LYS A 1 203 ? 5.031 -24.127 17.569 1.00 57.19 203 LYS A C 1
ATOM 1612 O O . LYS A 1 203 ? 4.972 -24.630 18.688 1.00 57.19 203 LYS A O 1
ATOM 1617 N N . ASN A 1 204 ? 4.009 -24.140 16.718 1.00 56.03 204 ASN A N 1
ATOM 1618 C CA . ASN A 1 204 ? 2.687 -24.690 16.985 1.00 56.03 204 ASN A CA 1
ATOM 1619 C C . ASN A 1 204 ? 2.501 -26.080 16.338 1.00 56.03 204 ASN A C 1
ATOM 1621 O O . ASN A 1 204 ? 1.383 -26.437 15.964 1.00 56.03 204 ASN A O 1
ATOM 1625 N N . GLU A 1 205 ? 3.564 -26.893 16.209 1.00 51.72 205 GLU A N 1
ATOM 1626 C CA . GLU A 1 205 ? 3.505 -28.203 15.527 1.00 51.72 205 GLU A CA 1
ATOM 1627 C C . GLU A 1 205 ? 2.524 -29.205 16.150 1.00 51.72 205 GLU A C 1
ATOM 1629 O O . GLU A 1 205 ? 1.953 -30.026 15.435 1.00 51.72 205 GLU A O 1
ATOM 1634 N N . ASN A 1 206 ? 2.253 -29.105 17.454 1.00 54.88 206 ASN A N 1
ATOM 1635 C CA . ASN A 1 206 ? 1.241 -29.936 18.122 1.00 54.88 206 ASN A CA 1
ATOM 1636 C C . ASN A 1 206 ? -0.201 -29.551 17.740 1.00 54.88 206 ASN A C 1
ATOM 1638 O O . ASN A 1 206 ? -1.152 -30.193 18.175 1.00 54.88 206 ASN A O 1
ATOM 1642 N N . ASN A 1 207 ? -0.365 -28.504 16.928 1.00 52.88 207 ASN A N 1
ATOM 1643 C CA . ASN A 1 207 ? -1.632 -27.960 16.466 1.00 52.88 207 ASN A CA 1
ATOM 1644 C C . ASN A 1 207 ? -1.632 -27.807 14.929 1.00 52.88 207 ASN A C 1
ATOM 1646 O O . ASN A 1 207 ? -2.224 -26.860 14.394 1.00 52.88 207 ASN A O 1
ATOM 1650 N N . LYS A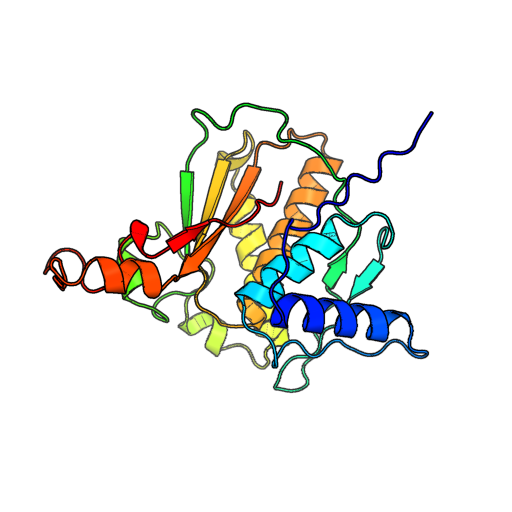 1 208 ? -0.957 -28.740 14.225 1.00 46.44 208 LYS A N 1
ATOM 1651 C CA . LYS A 1 208 ? -1.013 -28.975 12.762 1.00 46.44 208 LYS A CA 1
ATOM 1652 C C . LYS A 1 208 ? -2.398 -29.493 12.347 1.00 46.44 208 LYS A C 1
ATOM 1654 O O . LYS A 1 208 ? -2.551 -30.563 11.771 1.00 46.44 208 LYS A O 1
ATOM 1659 N N . GLY A 1 209 ? -3.438 -28.759 12.712 1.00 41.62 209 GLY A N 1
ATOM 1660 C CA . GLY A 1 209 ? -4.801 -29.038 12.312 1.00 41.62 209 GLY A CA 1
ATOM 1661 C C . GLY A 1 209 ? -5.154 -28.158 11.131 1.00 41.62 209 GLY A C 1
ATOM 1662 O O . GLY A 1 209 ? -5.576 -27.024 11.335 1.00 41.62 209 GLY A O 1
ATOM 1663 N N . PHE A 1 210 ? -5.054 -28.703 9.917 1.00 45.00 210 PHE A N 1
ATOM 1664 C CA . PHE A 1 210 ? -6.062 -28.399 8.907 1.00 45.00 210 PHE A CA 1
ATOM 1665 C C . PHE A 1 210 ? -7.408 -28.763 9.541 1.00 45.00 210 PHE A C 1
ATOM 1667 O O . PHE A 1 210 ? -7.791 -29.931 9.608 1.00 45.00 210 PHE A O 1
ATOM 1674 N N . SER A 1 211 ? -8.077 -27.780 10.128 1.00 46.03 211 SER A N 1
ATOM 1675 C CA . SER A 1 211 ? -9.416 -27.967 10.658 1.00 46.03 211 SER A CA 1
ATOM 1676 C C . SER A 1 211 ? -10.385 -27.868 9.488 1.00 46.03 211 SER A C 1
ATOM 1678 O O . SER A 1 211 ? -10.238 -26.993 8.638 1.00 46.03 211 SER A O 1
ATOM 1680 N N . ARG A 1 212 ? -11.436 -28.696 9.468 1.00 42.22 212 ARG A N 1
ATOM 1681 C CA . ARG A 1 212 ? -12.570 -28.513 8.539 1.00 42.22 212 ARG A CA 1
ATOM 1682 C C . ARG A 1 212 ? -13.213 -27.116 8.644 1.00 42.22 212 ARG A C 1
ATOM 1684 O O . ARG A 1 212 ? -13.976 -26.755 7.759 1.00 42.22 212 ARG A O 1
ATOM 1691 N N . LEU A 1 213 ? -12.921 -26.362 9.710 1.00 48.81 213 LEU A N 1
ATOM 1692 C CA . LEU A 1 213 ? -13.431 -25.013 9.974 1.00 48.81 213 LEU A CA 1
ATOM 1693 C C . LEU A 1 213 ? -12.455 -23.881 9.578 1.00 48.81 213 LEU A C 1
ATOM 1695 O O . LEU A 1 213 ? -12.885 -22.737 9.521 1.00 48.81 213 LEU A O 1
ATOM 1699 N N . SER A 1 214 ? -11.172 -24.174 9.320 1.00 51.41 214 SER A N 1
ATOM 1700 C CA . SER A 1 214 ? -10.181 -23.234 8.757 1.00 51.41 214 SER A CA 1
ATOM 1701 C C . SER A 1 214 ? -8.973 -24.033 8.229 1.00 51.41 214 SER A C 1
ATOM 1703 O O . SER A 1 214 ? -8.216 -24.601 9.027 1.00 51.41 214 SER A O 1
ATOM 1705 N N . PRO A 1 215 ? -8.797 -24.158 6.902 1.00 51.50 215 PRO A N 1
ATOM 1706 C CA . PRO A 1 215 ? -7.857 -25.078 6.287 1.00 51.50 215 PRO A CA 1
ATOM 1707 C C . PRO A 1 215 ? -6.480 -24.455 5.999 1.00 51.50 215 PRO A C 1
ATOM 1709 O O . PRO A 1 215 ? -5.870 -24.826 5.003 1.00 51.50 215 PRO A O 1
ATOM 1712 N N . GLY A 1 216 ? -5.935 -23.555 6.827 1.00 59.53 216 GLY A N 1
ATOM 1713 C CA . GLY A 1 216 ? -4.513 -23.220 6.636 1.00 59.53 216 GLY A CA 1
ATOM 1714 C C . GLY A 1 216 ? -3.935 -22.067 7.439 1.00 59.53 216 GLY A C 1
ATOM 1715 O O . GLY A 1 216 ? -2.873 -22.232 8.028 1.00 59.53 216 GLY A O 1
ATOM 1716 N N . ALA A 1 217 ? -4.611 -20.924 7.502 1.00 67.62 217 ALA A N 1
ATOM 1717 C CA . ALA A 1 217 ? -4.050 -19.719 8.103 1.00 67.62 217 ALA A CA 1
ATOM 1718 C C . ALA A 1 217 ? -4.688 -19.433 9.457 1.00 67.62 217 ALA A C 1
ATOM 1720 O O . ALA A 1 217 ? -5.908 -19.514 9.620 1.00 67.62 217 ALA A O 1
ATOM 1721 N N . LYS A 1 218 ? -3.854 -19.070 10.431 1.00 76.31 218 LYS A N 1
ATOM 1722 C CA . LYS A 1 218 ? -4.301 -18.602 11.740 1.00 76.31 218 LYS A CA 1
ATOM 1723 C C . LYS A 1 218 ? -3.883 -17.150 11.923 1.00 76.31 218 LYS A C 1
ATOM 1725 O O . LYS A 1 218 ? -2.862 -16.724 11.386 1.00 76.31 218 LYS A O 1
ATOM 1730 N N . PHE A 1 219 ? -4.640 -16.380 12.700 1.00 80.00 219 PHE A N 1
ATOM 1731 C CA . PHE A 1 219 ? -4.283 -14.984 12.975 1.00 80.00 219 PHE A CA 1
ATOM 1732 C C . PHE A 1 219 ? -2.887 -14.865 13.603 1.00 80.00 219 PHE A C 1
ATOM 1734 O O . PHE A 1 219 ? -2.151 -13.928 13.304 1.00 80.00 219 PHE A O 1
ATOM 1741 N N . GLU A 1 220 ? -2.475 -15.840 14.419 1.00 80.56 220 GLU A N 1
ATOM 1742 C CA . GLU A 1 220 ? -1.172 -15.830 15.091 1.00 80.56 220 GLU A CA 1
ATOM 1743 C C . GLU A 1 220 ? 0.007 -16.049 14.130 1.00 80.56 220 GLU A C 1
ATOM 1745 O O . GLU A 1 220 ? 1.146 -15.698 14.465 1.00 80.56 220 GLU A O 1
ATOM 1750 N N . SER A 1 221 ? -0.268 -16.600 12.944 1.00 81.94 221 SER A N 1
ATOM 1751 C CA . SER A 1 221 ? 0.681 -16.770 11.843 1.00 81.94 221 SER A CA 1
ATOM 1752 C C . SER A 1 221 ? 1.061 -15.432 11.209 1.00 81.94 221 SER A C 1
ATOM 1754 O O . SER A 1 221 ? 2.077 -15.351 10.524 1.00 81.94 221 SER A O 1
ATOM 1756 N N . TYR A 1 222 ? 0.284 -14.369 11.447 1.00 85.62 222 TYR A N 1
ATOM 1757 C CA . TYR A 1 222 ? 0.541 -13.040 10.907 1.00 85.62 222 TYR A CA 1
ATOM 1758 C C . TYR A 1 222 ? 1.096 -12.101 11.975 1.00 85.62 222 TYR A C 1
ATOM 1760 O O . TYR A 1 222 ? 0.774 -12.166 13.163 1.00 85.62 222 TYR A O 1
ATOM 1768 N N . VAL A 1 223 ? 1.985 -11.211 11.547 1.00 86.75 223 VAL A N 1
ATOM 1769 C CA . VAL A 1 223 ? 2.596 -10.196 12.400 1.00 86.75 223 VAL A CA 1
ATOM 1770 C C . VAL A 1 223 ? 2.348 -8.831 11.783 1.00 86.75 223 VAL A C 1
ATOM 1772 O O . VAL A 1 223 ? 2.705 -8.592 10.630 1.00 86.75 223 VAL A O 1
ATOM 1775 N N . GLY A 1 224 ? 1.738 -7.952 12.576 1.00 88.62 224 GLY A N 1
ATOM 1776 C CA . GLY A 1 224 ? 1.557 -6.553 12.220 1.00 88.62 224 GLY A CA 1
ATOM 1777 C C . GLY A 1 224 ? 2.888 -5.807 12.172 1.00 88.62 224 GLY A C 1
ATOM 1778 O O . GLY A 1 224 ? 3.788 -6.071 12.975 1.00 88.62 224 GLY A O 1
ATOM 1779 N N . SER A 1 225 ? 3.013 -4.865 11.244 1.00 88.25 225 SER A N 1
ATOM 1780 C CA . SER A 1 225 ? 4.137 -3.933 11.187 1.00 88.25 225 SER A CA 1
ATOM 1781 C C . SER A 1 225 ? 3.739 -2.511 11.573 1.00 88.25 225 SER A C 1
ATOM 1783 O O . SER A 1 225 ? 2.613 -2.253 11.990 1.00 88.25 225 SER A O 1
ATOM 1785 N N . GLU A 1 226 ? 4.672 -1.568 11.421 1.00 89.25 226 GLU A N 1
ATOM 1786 C CA . GLU A 1 226 ? 4.405 -0.153 11.669 1.00 89.25 226 GLU A CA 1
ATOM 1787 C C . GLU A 1 226 ? 3.232 0.354 10.821 1.00 89.25 226 GLU A C 1
ATOM 1789 O O . GLU A 1 226 ? 3.161 0.099 9.614 1.00 89.25 226 GLU A O 1
ATOM 1794 N N . ALA A 1 227 ? 2.321 1.071 11.477 1.00 91.88 227 ALA A N 1
ATOM 1795 C CA . ALA A 1 227 ? 1.083 1.530 10.874 1.00 91.88 227 ALA A CA 1
ATOM 1796 C C . ALA A 1 227 ? 1.262 2.797 10.024 1.00 91.88 227 ALA A C 1
ATOM 1798 O O . ALA A 1 227 ? 2.193 3.579 10.245 1.00 91.88 227 ALA A O 1
ATOM 1799 N N . TRP A 1 228 ? 0.346 3.007 9.081 1.00 93.94 228 TRP A N 1
ATOM 1800 C CA . TRP A 1 228 ? 0.203 4.231 8.286 1.00 93.94 228 TRP A CA 1
ATOM 1801 C C . TRP A 1 228 ? -1.033 5.005 8.763 1.00 93.94 228 TRP A C 1
ATOM 1803 O O . TRP A 1 228 ? -2.076 4.386 8.968 1.00 93.94 228 TRP A O 1
ATOM 1813 N N . PHE A 1 229 ? -0.909 6.317 8.969 1.00 90.69 229 PHE A N 1
ATOM 1814 C CA . PHE A 1 229 ? -1.950 7.224 9.477 1.00 90.69 229 PHE A CA 1
ATOM 1815 C C . PHE A 1 229 ? -1.600 8.711 9.274 1.00 90.69 229 PHE A C 1
ATOM 1817 O O . PHE A 1 229 ? -0.411 9.027 9.013 1.00 90.69 229 PHE A O 1
#

Radius of gyration: 17.94 Å; chains: 1; bounding box: 40×54×41 Å

pLDDT: mean 85.98, std 15.55, range [32.16, 98.12]